Protein AF-A0A954QNQ4-F1 (afdb_monomer_lite)

Secondary structure (DSSP, 8-state):
-EETTEE--HHHHH-----TT--TT-EEEEEE-SPPSEEEEEEEE------TT---EEEEEES-TT-----SS--S---SSEETTTTEE-TT---EEEEEEE-TT-EEEEEEE--SS---SEEEEEEEES-SSTT-SS-SSS--HHHHHHHHHHHHHT---TTT-SS-SS--SHHHHHHIIIIIS---TT--S-SS-BSHHHHHHHHHHT-TT-S-TT---TTTT--SSSSS-SHHHHHHHHHHT-BT--SPP----PPPPTHHHHHHHHHHHHHHHHT-

Sequence (280 aa):
LVYDRVDIPAVVKDDYLYRNLDTAGTELLFRFGGLNPGKYNVTLFLGRTSDANGQYGKIWVESDVNGGGEPDSENTGNFAGFDPEEGAENPDGNPVTLSVDIAAGQYLWYGHMEDNSGGISGIIIRQTEGGGLQGDFDANGVLDQLDIEALSAAARGGAHPTKYDVTGDGKVDAADRETWIRDLRKTYYGDSNNDGVFDSSDFVAVFMIGEYEDGIAGNSTWAEGDWSGDGDFDSSDFVAAFSDGGFEAGPRAAVSAVPEPSSLAMLATGMLLLVRRRRR

pLDDT: mean 88.35, std 10.72, range [36.41, 98.44]

Foldseek 3Di:
DADPNRDDDLVLLADADFDDPLDAQDKDKDKADPDAFAKKKKKFAHLDAPDLPFWFKWKDKALDPVDDPTDPDTDQPGFYQADNVVRDGHSVTRITIDMDGYHPNMIIMMITRGGPPGGTSDMDIGGDTDDAQLQCLVSPNDNDQVSLLVLLVCQLVFDQDVSQPSVPPSGRHPVSSCCSACPRLQAALQPLVSPQAREPVLVVQQVVLPQEVVPDAQCDGSNNQCSVSRRGHYPVSVVRRVVRVRYVVPHRDNPDPDPDPCVVVVVVVVVVVVVVVVVD

Structure (mmCIF, N/CA/C/O backbone):
data_AF-A0A954QNQ4-F1
#
_entry.id   AF-A0A954QNQ4-F1
#
loop_
_atom_site.group_PDB
_atom_site.id
_atom_site.type_symbol
_atom_site.label_atom_id
_atom_site.label_alt_id
_atom_site.label_comp_id
_atom_site.label_asym_id
_atom_site.label_entity_id
_atom_site.label_seq_id
_atom_site.pdbx_PDB_ins_code
_atom_site.Cartn_x
_atom_site.Cartn_y
_atom_site.Cartn_z
_atom_site.occupancy
_atom_site.B_iso_or_equiv
_atom_site.auth_seq_id
_atom_site.auth_comp_id
_atom_site.auth_asym_id
_atom_site.auth_atom_id
_atom_site.pdbx_PDB_model_num
ATOM 1 N N . LEU A 1 1 ? 25.998 -4.260 -8.058 1.00 76.50 1 LEU A N 1
ATOM 2 C CA . LEU A 1 1 ? 25.845 -2.943 -8.738 1.00 76.50 1 LEU A CA 1
ATOM 3 C C . LEU A 1 1 ? 24.415 -2.532 -8.480 1.00 76.50 1 LEU A C 1
ATOM 5 O O . LEU A 1 1 ? 23.535 -3.374 -8.607 1.00 76.50 1 LEU A O 1
ATOM 9 N N . VAL A 1 2 ? 24.201 -1.291 -8.061 1.00 85.44 2 VAL A N 1
ATOM 10 C CA . VAL A 1 2 ? 22.894 -0.861 -7.567 1.00 85.44 2 VAL A CA 1
ATOM 11 C C . VAL A 1 2 ? 22.055 -0.322 -8.724 1.00 85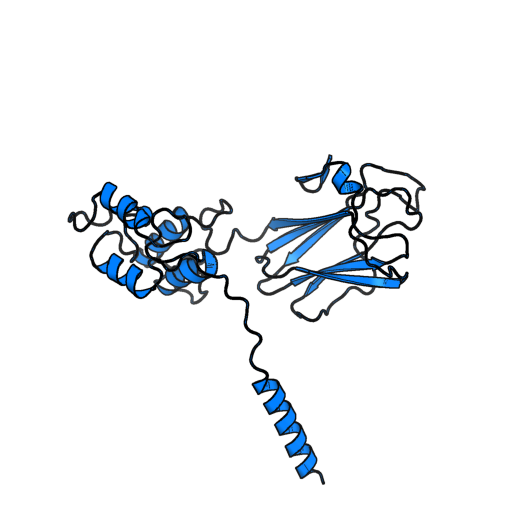.44 2 VAL A C 1
ATOM 13 O O . VAL A 1 2 ? 22.437 0.675 -9.335 1.00 85.44 2 VAL A O 1
ATOM 16 N N . TYR A 1 3 ? 20.921 -0.962 -9.011 1.00 89.62 3 TYR A N 1
ATOM 17 C CA . TYR A 1 3 ? 19.913 -0.485 -9.960 1.00 89.62 3 TYR A CA 1
ATOM 18 C C . TYR A 1 3 ? 18.752 0.103 -9.187 1.00 89.62 3 TYR A C 1
ATOM 20 O O . TYR A 1 3 ? 18.151 -0.579 -8.365 1.00 89.62 3 TYR A O 1
ATOM 28 N N . ASP A 1 4 ? 18.469 1.382 -9.415 1.00 89.31 4 ASP A N 1
ATOM 29 C CA . ASP A 1 4 ? 17.366 2.088 -8.759 1.00 89.31 4 ASP A CA 1
ATOM 30 C C . ASP A 1 4 ? 17.270 1.816 -7.241 1.00 89.31 4 ASP A C 1
ATOM 32 O O . ASP A 1 4 ? 16.203 1.591 -6.678 1.00 89.31 4 ASP A O 1
ATOM 36 N N . ARG A 1 5 ? 18.431 1.863 -6.567 1.00 88.81 5 ARG A N 1
ATOM 37 C CA . ARG A 1 5 ? 18.625 1.623 -5.118 1.00 88.81 5 ARG A CA 1
ATOM 38 C C . ARG A 1 5 ? 18.533 0.164 -4.653 1.00 88.81 5 ARG A C 1
ATOM 40 O O . ARG A 1 5 ? 18.687 -0.079 -3.460 1.00 88.81 5 ARG A O 1
ATOM 47 N N . VAL A 1 6 ? 18.372 -0.797 -5.556 1.00 87.12 6 VAL A N 1
ATOM 48 C CA . VAL A 1 6 ? 18.408 -2.236 -5.260 1.00 87.12 6 VAL A CA 1
ATOM 49 C C . VAL A 1 6 ? 19.752 -2.815 -5.697 1.00 87.12 6 VAL A C 1
ATOM 51 O O . VAL A 1 6 ? 20.180 -2.603 -6.830 1.00 87.12 6 VAL A O 1
ATOM 54 N N . ASP A 1 7 ? 20.449 -3.536 -4.816 1.00 90.88 7 ASP A N 1
ATOM 55 C CA . ASP A 1 7 ? 21.661 -4.258 -5.220 1.00 90.88 7 ASP A CA 1
ATOM 56 C C . ASP A 1 7 ? 21.274 -5.541 -5.956 1.00 90.88 7 ASP A C 1
ATOM 58 O O . ASP A 1 7 ? 20.592 -6.402 -5.398 1.00 90.88 7 ASP A O 1
ATOM 62 N N . ILE A 1 8 ? 21.691 -5.650 -7.218 1.00 89.69 8 ILE A N 1
ATOM 63 C CA . ILE A 1 8 ? 21.356 -6.782 -8.082 1.00 89.69 8 ILE A CA 1
ATOM 64 C C . ILE A 1 8 ? 22.586 -7.687 -8.226 1.00 89.69 8 ILE A C 1
ATOM 66 O O . ILE A 1 8 ? 23.583 -7.281 -8.846 1.00 89.69 8 ILE A O 1
ATOM 70 N N . PRO A 1 9 ? 22.544 -8.916 -7.670 1.00 89.12 9 PRO A N 1
ATOM 71 C CA . PRO A 1 9 ? 23.614 -9.892 -7.827 1.00 89.12 9 PRO A CA 1
ATOM 72 C C . PRO A 1 9 ? 23.824 -10.263 -9.294 1.00 89.12 9 PRO A C 1
ATOM 74 O O . PRO A 1 9 ? 22.864 -10.381 -10.050 1.00 89.12 9 PRO A O 1
ATOM 77 N N . ALA A 1 10 ? 25.072 -10.538 -9.682 1.00 85.06 10 ALA A N 1
ATOM 78 C CA . ALA A 1 10 ? 25.410 -10.909 -11.059 1.00 85.06 10 ALA A CA 1
ATOM 79 C C . ALA A 1 10 ? 24.588 -12.102 -11.584 1.00 85.06 10 ALA A C 1
ATOM 81 O O . ALA A 1 10 ? 24.148 -12.073 -12.724 1.00 85.06 10 ALA A O 1
ATOM 82 N N . VAL A 1 11 ? 24.304 -13.100 -10.735 1.00 85.81 11 VAL A N 1
ATOM 83 C CA . VAL A 1 11 ? 23.488 -14.268 -11.115 1.00 85.81 11 VAL A CA 1
ATOM 84 C C . VAL A 1 11 ? 22.066 -13.893 -11.537 1.00 85.81 11 VAL A C 1
ATOM 86 O O . VAL A 1 11 ? 21.517 -14.530 -12.420 1.00 85.81 11 VAL A O 1
ATOM 89 N N . VAL A 1 12 ? 21.485 -12.837 -10.959 1.00 86.88 12 VAL A N 1
ATOM 90 C CA . VAL A 1 12 ? 20.138 -12.369 -11.325 1.00 86.88 12 VAL A CA 1
ATOM 91 C C . VAL A 1 12 ? 20.165 -11.664 -12.677 1.00 86.88 12 VAL A C 1
ATOM 93 O O . VAL A 1 12 ? 19.206 -11.745 -13.428 1.00 86.88 12 VAL A O 1
ATOM 96 N N . LYS A 1 13 ? 21.272 -10.994 -13.012 1.00 86.56 13 LYS A N 1
ATOM 97 C CA . LYS A 1 13 ? 21.442 -10.330 -14.312 1.00 86.56 13 LYS A CA 1
ATOM 98 C C . LYS A 1 13 ? 21.643 -11.323 -15.460 1.00 86.56 13 LYS A C 1
ATOM 100 O O . LYS A 1 13 ? 21.455 -10.948 -16.607 1.00 86.56 13 LYS A O 1
ATOM 105 N N . ASP A 1 14 ? 22.075 -12.544 -15.161 1.00 80.50 14 ASP A N 1
ATOM 106 C CA . ASP A 1 14 ? 22.308 -13.602 -16.154 1.00 80.50 14 ASP A CA 1
ATOM 107 C C . ASP A 1 14 ? 21.185 -14.659 -16.167 1.00 80.50 14 ASP A C 1
ATOM 109 O O . ASP A 1 14 ? 21.177 -15.556 -17.006 1.00 80.50 14 ASP A O 1
ATOM 113 N N . ASP A 1 15 ? 20.211 -14.543 -15.259 1.00 81.50 15 ASP A N 1
ATOM 114 C CA . ASP A 1 15 ? 18.957 -15.299 -15.296 1.00 81.50 15 ASP A CA 1
ATOM 115 C C . ASP A 1 15 ? 17.931 -14.536 -16.142 1.00 81.50 15 ASP A C 1
ATOM 117 O O . ASP A 1 15 ? 17.985 -13.308 -16.212 1.00 81.50 15 ASP A O 1
ATOM 121 N N . TYR A 1 16 ? 17.031 -15.234 -16.832 1.00 80.06 16 TYR A N 1
ATOM 122 C CA . TYR A 1 16 ? 16.101 -14.599 -17.767 1.00 80.06 16 TYR A CA 1
ATOM 123 C C . TYR A 1 16 ? 14.749 -15.299 -17.833 1.00 80.06 16 TYR A C 1
ATOM 125 O O . TYR A 1 16 ? 14.626 -16.519 -17.964 1.00 80.06 16 TYR A O 1
ATOM 133 N N . LEU A 1 17 ? 13.709 -14.472 -17.815 1.00 78.06 17 LEU A N 1
ATOM 134 C CA . LEU A 1 17 ? 12.353 -14.866 -18.150 1.00 78.06 17 LEU A CA 1
ATOM 135 C C . LEU A 1 17 ? 12.283 -15.112 -19.655 1.00 78.06 17 LEU A C 1
ATOM 137 O O . LEU A 1 17 ? 12.511 -14.212 -20.454 1.00 78.06 17 LEU A O 1
ATOM 141 N N . TYR A 1 18 ? 11.965 -16.347 -20.034 1.00 77.38 18 TYR A N 1
ATOM 142 C CA . TYR A 1 18 ? 11.881 -16.773 -21.427 1.00 77.38 18 TYR A CA 1
ATOM 143 C C . TYR A 1 18 ? 10.507 -17.363 -21.736 1.00 77.38 18 TYR A C 1
ATOM 145 O O . TYR A 1 18 ? 9.984 -18.191 -20.981 1.00 77.38 18 TYR A O 1
ATOM 153 N N . ARG A 1 19 ? 9.939 -16.983 -22.885 1.00 82.00 19 ARG A N 1
ATOM 154 C CA . ARG A 1 19 ? 8.725 -17.592 -23.425 1.00 82.00 19 ARG A CA 1
ATOM 155 C C . ARG A 1 19 ? 9.084 -18.720 -24.386 1.00 82.00 19 ARG A C 1
ATOM 157 O O . ARG A 1 19 ? 9.764 -18.507 -25.381 1.00 82.00 19 ARG A O 1
ATOM 164 N N . ASN A 1 20 ? 8.536 -19.917 -24.167 1.00 77.44 20 ASN A N 1
ATOM 165 C CA . ASN A 1 20 ? 8.588 -20.965 -25.191 1.00 77.44 20 ASN A CA 1
ATOM 166 C C . ASN A 1 20 ? 7.824 -20.497 -26.439 1.00 77.44 20 ASN A C 1
ATOM 168 O O . ASN A 1 20 ? 6.621 -20.248 -26.361 1.00 77.44 20 ASN A O 1
ATOM 172 N N . LEU A 1 21 ? 8.528 -20.431 -27.575 1.00 80.62 21 LEU A N 1
ATOM 173 C CA . LEU A 1 21 ? 8.141 -19.706 -28.796 1.00 80.62 21 LEU A CA 1
ATOM 174 C C . LEU A 1 21 ? 8.243 -18.176 -28.658 1.00 80.62 21 LEU A C 1
ATOM 176 O O . LEU A 1 21 ? 7.283 -17.442 -28.901 1.00 80.62 21 LEU A O 1
ATOM 180 N N . ASP A 1 22 ? 9.429 -17.704 -28.298 1.00 80.81 22 ASP A N 1
ATOM 181 C CA . ASP A 1 22 ? 9.927 -16.356 -28.588 1.00 80.81 22 ASP A CA 1
ATOM 182 C C . ASP A 1 22 ? 9.999 -16.181 -30.115 1.00 80.81 22 ASP A C 1
ATOM 184 O O . ASP A 1 22 ? 10.794 -16.822 -30.798 1.00 80.81 22 ASP A O 1
ATOM 188 N N . THR A 1 23 ? 9.055 -15.425 -30.672 1.00 88.38 23 THR A N 1
ATOM 189 C CA . THR A 1 23 ? 8.959 -15.184 -32.116 1.00 88.38 23 THR A CA 1
ATOM 190 C C . THR A 1 23 ? 9.156 -13.702 -32.353 1.00 88.38 23 THR A C 1
ATOM 192 O O . THR A 1 23 ? 8.379 -12.900 -31.834 1.00 88.38 23 THR A O 1
ATOM 195 N N . ALA A 1 24 ? 10.142 -13.356 -33.179 1.00 89.25 24 ALA A N 1
ATOM 196 C CA . ALA A 1 24 ? 10.446 -11.970 -33.503 1.00 89.25 24 ALA A CA 1
ATOM 197 C C . ALA A 1 24 ? 9.204 -11.201 -33.991 1.00 89.25 24 ALA A C 1
ATOM 199 O O . ALA A 1 24 ? 8.458 -11.682 -34.851 1.00 89.25 24 ALA A O 1
ATOM 200 N N . GLY A 1 25 ? 8.997 -10.002 -33.445 1.00 86.25 25 GLY A N 1
ATOM 201 C CA . GLY A 1 25 ? 7.846 -9.150 -33.764 1.00 86.25 25 GLY A CA 1
ATOM 202 C C . GLY A 1 25 ? 6.549 -9.550 -33.056 1.00 86.25 25 GLY A C 1
ATOM 203 O O . GLY A 1 25 ? 5.480 -9.061 -33.419 1.00 86.25 25 GLY A O 1
ATOM 204 N N . THR A 1 26 ? 6.628 -10.443 -32.069 1.00 90.44 26 THR A N 1
ATOM 205 C CA . THR A 1 26 ? 5.548 -10.682 -31.104 1.00 90.44 26 THR A CA 1
ATOM 206 C C . THR A 1 26 ? 5.893 -10.054 -29.760 1.00 90.44 26 THR A C 1
ATOM 208 O O . THR A 1 26 ? 6.994 -9.544 -29.573 1.00 90.44 26 THR A O 1
ATOM 211 N N . GLU A 1 27 ? 4.951 -10.081 -28.821 1.00 90.12 27 GLU A N 1
ATOM 212 C CA . GLU A 1 27 ? 5.148 -9.476 -27.506 1.00 90.12 27 GLU A CA 1
ATOM 213 C C . GLU A 1 27 ? 4.728 -10.413 -26.380 1.00 90.12 27 GLU A C 1
ATOM 215 O O . GLU A 1 27 ? 3.854 -11.278 -26.546 1.00 90.12 27 GLU A O 1
ATOM 220 N N . LEU A 1 28 ? 5.346 -10.219 -25.217 1.00 89.62 28 LEU A N 1
ATOM 221 C CA . LEU A 1 28 ? 4.887 -10.767 -23.950 1.00 89.62 28 LEU A CA 1
ATOM 222 C C . LEU A 1 28 ? 4.435 -9.614 -23.050 1.00 89.62 28 LEU A C 1
ATOM 224 O O . LEU A 1 28 ? 5.207 -8.715 -22.725 1.00 89.62 28 LEU A O 1
ATOM 228 N N . LEU A 1 29 ? 3.156 -9.646 -22.670 1.00 90.62 29 LEU A N 1
ATOM 229 C CA . LEU A 1 29 ? 2.502 -8.579 -21.917 1.00 90.62 29 LEU A CA 1
ATOM 230 C C . LEU A 1 29 ? 2.419 -8.921 -20.429 1.00 90.62 29 LEU A C 1
ATOM 232 O O . LEU A 1 29 ? 1.884 -9.962 -20.042 1.00 90.62 29 LEU A O 1
ATOM 236 N N . PHE A 1 30 ? 2.876 -7.993 -19.600 1.00 92.75 30 PHE A N 1
ATOM 237 C CA . PHE A 1 30 ? 2.705 -7.995 -18.157 1.00 92.75 30 PHE A CA 1
ATOM 238 C C . PHE A 1 30 ? 1.783 -6.854 -17.746 1.00 92.75 30 PHE A C 1
ATOM 240 O O . PHE A 1 30 ? 1.899 -5.730 -18.236 1.00 92.75 30 PHE A O 1
ATOM 247 N N . ARG A 1 31 ? 0.909 -7.142 -16.783 1.00 94.50 31 ARG A N 1
ATOM 248 C CA . ARG A 1 31 ? 0.065 -6.149 -16.124 1.00 94.50 31 ARG A CA 1
ATOM 249 C C . ARG A 1 31 ? 0.285 -6.220 -14.625 1.00 94.50 31 ARG A C 1
ATOM 251 O O . ARG A 1 31 ? 0.092 -7.274 -14.018 1.00 94.50 31 ARG A O 1
ATOM 258 N N . PHE A 1 32 ? 0.596 -5.083 -14.030 1.00 94.75 32 PHE A N 1
ATOM 259 C CA . PHE A 1 32 ? 0.741 -4.914 -12.594 1.00 94.75 32 PHE A CA 1
ATOM 260 C C . PHE A 1 32 ? -0.423 -4.056 -12.097 1.00 94.75 32 PHE A C 1
ATOM 262 O O . PHE A 1 32 ? -0.628 -2.935 -12.559 1.00 94.75 32 PHE A O 1
ATOM 269 N N . GLY A 1 33 ? -1.231 -4.617 -11.198 1.00 88.69 33 GLY A N 1
ATOM 270 C CA . GLY A 1 33 ? -2.380 -3.942 -10.596 1.00 88.69 33 GLY A CA 1
ATOM 271 C C . GLY A 1 33 ? -2.280 -3.901 -9.080 1.00 88.69 33 GLY A C 1
ATOM 272 O O . GLY A 1 33 ? -1.419 -4.555 -8.499 1.00 88.69 33 GLY A O 1
ATOM 273 N N . GLY A 1 34 ? -3.175 -3.137 -8.451 1.00 81.88 34 GLY A N 1
ATOM 274 C CA . GLY A 1 34 ? -3.133 -2.912 -7.002 1.00 81.88 34 GLY A CA 1
ATOM 275 C C . GLY A 1 34 ? -1.966 -2.025 -6.563 1.00 81.88 34 GLY A C 1
ATOM 276 O O . GLY A 1 34 ? -1.585 -2.061 -5.399 1.00 81.88 34 GLY A O 1
ATOM 277 N N . LEU A 1 35 ? -1.384 -1.261 -7.492 1.00 83.50 35 LEU A N 1
ATOM 278 C CA . LEU A 1 35 ? -0.392 -0.245 -7.173 1.00 83.50 35 LEU A CA 1
ATOM 279 C C . LEU A 1 35 ? -1.105 0.974 -6.588 1.00 83.50 35 LEU A C 1
ATOM 281 O O . LEU A 1 35 ? -2.134 1.410 -7.113 1.00 83.50 35 LEU A O 1
ATOM 285 N N . ASN A 1 36 ? -0.549 1.525 -5.513 1.00 81.19 36 ASN A N 1
ATOM 286 C CA . ASN A 1 36 ? -1.047 2.772 -4.950 1.00 81.19 36 ASN A CA 1
ATOM 287 C C . ASN A 1 36 ? -0.868 3.908 -5.960 1.00 81.19 36 ASN A C 1
ATOM 289 O O . ASN A 1 36 ? 0.088 3.875 -6.746 1.00 81.19 36 ASN A O 1
ATOM 293 N N . PRO A 1 37 ? -1.733 4.933 -5.929 1.00 81.69 37 PRO A N 1
ATOM 294 C CA . PRO A 1 37 ? -1.495 6.139 -6.699 1.00 81.69 37 PRO A CA 1
ATOM 295 C C . PRO A 1 37 ? -0.107 6.708 -6.397 1.00 81.69 37 PRO A C 1
ATOM 297 O O . PRO A 1 37 ? 0.372 6.630 -5.270 1.00 81.69 37 PRO A O 1
ATOM 300 N N . GLY A 1 38 ? 0.547 7.273 -7.401 1.00 85.19 38 GLY A N 1
ATOM 301 C CA . GLY A 1 38 ? 1.824 7.947 -7.242 1.00 85.19 38 GLY A CA 1
ATOM 302 C C . GLY A 1 38 ? 2.755 7.774 -8.427 1.00 85.19 38 GLY A C 1
ATOM 303 O O . GLY A 1 38 ? 2.402 7.199 -9.453 1.00 85.19 38 GLY A O 1
ATOM 304 N N . LYS A 1 39 ? 3.964 8.301 -8.279 1.00 91.12 39 LYS A N 1
ATOM 305 C CA . LYS A 1 39 ? 5.046 8.151 -9.242 1.00 91.12 39 LYS A CA 1
ATOM 306 C C . LYS A 1 39 ? 5.858 6.921 -8.943 1.00 91.12 39 LYS A C 1
ATOM 308 O O . LYS A 1 39 ? 6.187 6.665 -7.788 1.00 91.12 39 LYS A O 1
ATOM 313 N N . TYR A 1 40 ? 6.240 6.217 -9.993 1.00 94.50 40 TYR A N 1
ATOM 314 C CA . TYR A 1 40 ? 7.064 5.027 -9.924 1.00 94.50 40 TYR A CA 1
ATOM 315 C C . TYR A 1 40 ? 8.242 5.158 -10.871 1.00 94.50 40 TYR A C 1
ATOM 317 O O . TYR A 1 40 ? 8.090 5.627 -11.995 1.00 94.50 40 TYR A O 1
ATOM 325 N N . ASN A 1 41 ? 9.404 4.697 -10.424 1.00 96.81 41 ASN A N 1
ATOM 326 C CA . ASN A 1 41 ? 10.480 4.280 -11.304 1.00 96.81 41 ASN A CA 1
ATOM 327 C C . ASN A 1 41 ? 10.250 2.820 -11.687 1.00 96.81 41 ASN A C 1
ATOM 329 O O . ASN A 1 41 ? 10.057 1.963 -10.823 1.00 96.81 41 ASN A O 1
ATOM 333 N N . VAL A 1 42 ? 10.283 2.553 -12.986 1.00 97.81 42 VAL A N 1
ATOM 334 C CA . VAL A 1 42 ? 10.221 1.215 -13.562 1.00 97.81 42 VAL A CA 1
ATOM 335 C C . VAL A 1 42 ? 11.549 0.961 -14.256 1.00 97.81 42 VAL A C 1
ATOM 337 O O . VAL A 1 42 ? 11.839 1.568 -15.287 1.00 97.81 42 VAL A O 1
ATOM 340 N N . THR A 1 43 ? 12.372 0.105 -13.658 1.00 96.88 43 THR A N 1
ATOM 341 C CA . THR A 1 43 ? 13.712 -0.216 -14.151 1.00 96.88 43 THR A CA 1
ATOM 342 C C . THR A 1 43 ? 13.733 -1.606 -14.761 1.00 96.88 43 THR A C 1
ATOM 344 O O . THR A 1 43 ? 13.462 -2.581 -14.064 1.00 96.88 43 THR A O 1
ATOM 347 N N . LEU A 1 44 ? 14.085 -1.702 -16.039 1.00 94.81 44 LEU A N 1
ATOM 348 C CA . LEU A 1 44 ? 14.293 -2.963 -16.751 1.00 94.81 44 LEU A CA 1
ATOM 349 C C . LEU A 1 44 ? 15.785 -3.220 -16.900 1.00 94.81 44 LEU A C 1
ATOM 351 O O . LEU A 1 44 ? 16.565 -2.284 -17.083 1.00 94.81 44 LEU A O 1
ATOM 355 N N . PHE A 1 45 ? 16.183 -4.484 -16.840 1.00 92.81 45 PHE A N 1
ATOM 356 C CA . PHE A 1 45 ? 17.567 -4.872 -17.071 1.00 92.81 45 PHE A CA 1
ATOM 357 C C . PHE A 1 45 ? 17.667 -6.300 -17.600 1.00 92.81 45 PHE A C 1
ATOM 359 O O . PHE A 1 45 ? 16.879 -7.183 -17.249 1.00 92.81 45 PHE A O 1
ATOM 366 N N . LEU A 1 46 ? 18.693 -6.516 -18.414 1.00 89.44 46 LEU A N 1
ATOM 367 C CA . LEU A 1 46 ? 19.158 -7.819 -18.859 1.00 89.44 46 LEU A CA 1
ATOM 368 C C . LEU A 1 46 ? 20.686 -7.775 -18.937 1.00 89.44 46 LEU A C 1
ATOM 370 O O . LEU A 1 46 ? 21.254 -6.901 -19.584 1.00 89.44 46 LEU A O 1
ATOM 374 N N . GLY A 1 47 ? 21.369 -8.697 -18.263 1.00 84.38 47 GLY A N 1
ATOM 375 C CA . GLY A 1 47 ? 22.837 -8.764 -18.248 1.00 84.38 47 GLY A CA 1
ATOM 376 C C . GLY A 1 47 ? 23.443 -9.549 -19.409 1.00 84.38 47 GLY A C 1
ATOM 377 O O . GLY A 1 47 ? 24.663 -9.578 -19.555 1.00 84.38 47 GLY A O 1
ATOM 378 N N . ARG A 1 48 ? 22.616 -10.177 -20.250 1.00 85.00 48 ARG A N 1
ATOM 379 C CA . ARG A 1 48 ? 23.079 -10.964 -21.393 1.00 85.00 48 ARG A CA 1
ATOM 380 C C . ARG A 1 48 ? 23.797 -10.082 -22.417 1.00 85.00 48 ARG A C 1
ATOM 382 O O . ARG A 1 48 ? 23.240 -9.095 -22.891 1.00 85.00 48 ARG A O 1
ATOM 389 N N . THR A 1 49 ? 24.998 -10.504 -22.810 1.00 85.88 49 THR A N 1
ATOM 390 C CA . THR A 1 49 ? 25.820 -9.847 -23.843 1.00 85.88 49 THR A CA 1
ATOM 391 C C . THR A 1 49 ? 25.846 -10.594 -25.179 1.00 85.88 49 THR A C 1
ATOM 393 O O . THR A 1 49 ? 26.351 -10.079 -26.167 1.00 85.88 49 THR A O 1
ATOM 396 N N . SER A 1 50 ? 25.309 -11.817 -25.235 1.00 84.25 50 SER A N 1
ATOM 397 C CA . SER A 1 50 ? 25.305 -12.646 -26.449 1.00 84.25 50 SER A CA 1
ATOM 398 C C . SER A 1 50 ? 24.186 -12.305 -27.435 1.00 84.25 50 SER A C 1
ATOM 400 O O . SER A 1 50 ? 24.072 -12.952 -28.474 1.00 84.25 50 SER A O 1
ATOM 402 N N . ASP A 1 51 ? 23.324 -11.361 -27.075 1.00 81.50 51 ASP A N 1
ATOM 403 C CA . ASP A 1 51 ? 22.203 -10.932 -27.891 1.00 81.50 51 ASP A CA 1
ATOM 404 C C . ASP A 1 51 ? 22.611 -9.769 -28.792 1.00 81.50 51 ASP A C 1
ATOM 406 O O . ASP A 1 51 ? 22.781 -8.651 -28.321 1.00 81.50 51 ASP A O 1
ATOM 410 N N . ALA A 1 52 ? 22.761 -10.028 -30.088 1.00 83.25 52 ALA A N 1
ATOM 411 C CA . ALA A 1 52 ? 23.232 -9.019 -31.028 1.00 83.25 52 ALA A CA 1
ATOM 412 C C . ALA A 1 52 ? 22.172 -7.973 -31.416 1.00 83.25 52 ALA A C 1
ATOM 414 O O . ALA A 1 52 ? 22.521 -7.000 -32.084 1.00 83.25 52 ALA A O 1
ATOM 415 N N . ASN A 1 53 ? 20.902 -8.168 -31.050 1.00 87.06 53 ASN A N 1
ATOM 416 C CA . ASN A 1 53 ? 19.819 -7.269 -31.446 1.00 87.06 53 ASN A CA 1
ATOM 417 C C . ASN A 1 53 ? 19.520 -6.202 -30.389 1.00 87.06 53 ASN A C 1
ATOM 419 O O . ASN A 1 53 ? 18.817 -5.247 -30.702 1.00 87.06 53 ASN A O 1
ATOM 423 N N . GLY A 1 54 ? 20.053 -6.342 -29.169 1.00 89.88 54 GLY A N 1
ATOM 424 C CA . GLY A 1 54 ? 19.593 -5.574 -28.012 1.00 89.88 54 GLY A CA 1
ATOM 425 C C . GLY A 1 54 ? 18.218 -6.050 -27.530 1.00 89.88 54 GLY A C 1
ATOM 426 O O . GLY A 1 54 ? 17.626 -6.953 -28.109 1.00 89.88 54 GLY A O 1
ATOM 427 N N . GLN A 1 55 ? 17.706 -5.458 -26.452 1.00 91.50 55 GLN A N 1
ATOM 428 C CA . GLN A 1 55 ? 16.398 -5.817 -25.900 1.00 91.50 55 GLN A CA 1
ATOM 429 C C . GLN A 1 55 ? 15.578 -4.589 -25.542 1.00 91.50 55 GLN A C 1
ATOM 431 O O . GLN A 1 55 ? 16.070 -3.675 -24.882 1.00 91.50 55 GLN A O 1
ATOM 436 N N . TYR A 1 56 ? 14.318 -4.596 -25.975 1.00 94.19 56 TYR A N 1
ATOM 437 C CA . TYR A 1 56 ? 13.441 -3.430 -25.971 1.00 94.19 56 TYR A CA 1
ATOM 438 C C . TYR A 1 56 ? 12.055 -3.776 -25.436 1.00 94.19 56 TYR A C 1
ATOM 440 O O . TYR A 1 56 ? 11.652 -4.937 -25.319 1.00 94.19 56 TYR A O 1
ATOM 448 N N . GLY A 1 57 ? 11.301 -2.745 -25.085 1.00 95.06 57 GLY A N 1
ATOM 449 C CA . GLY A 1 57 ? 9.940 -2.912 -24.629 1.00 95.06 57 GLY A CA 1
ATOM 450 C C . GLY A 1 57 ? 9.156 -1.616 -24.581 1.00 95.06 57 GLY A C 1
ATOM 451 O O . GLY A 1 57 ? 9.607 -0.541 -24.976 1.00 95.06 57 GLY A O 1
ATOM 452 N N . LYS A 1 58 ? 7.936 -1.751 -24.082 1.00 96.38 58 LYS A N 1
ATOM 453 C CA . LYS A 1 58 ? 6.959 -0.680 -23.951 1.00 96.38 58 LYS A CA 1
ATOM 454 C C . LYS A 1 58 ? 6.490 -0.627 -22.511 1.00 96.38 58 LYS A C 1
ATOM 456 O O . LYS A 1 58 ? 6.068 -1.644 -21.969 1.00 96.38 58 LYS A O 1
ATOM 461 N N . ILE A 1 59 ? 6.536 0.545 -21.899 1.00 97.56 59 ILE A N 1
ATOM 462 C CA . ILE A 1 59 ? 5.971 0.809 -20.575 1.00 97.56 59 ILE A CA 1
ATOM 463 C C . ILE A 1 59 ? 4.879 1.861 -20.717 1.00 97.56 59 ILE A C 1
ATOM 465 O O . ILE A 1 59 ? 5.107 2.917 -21.310 1.00 97.56 59 ILE A O 1
ATOM 469 N N . TRP A 1 60 ? 3.703 1.597 -20.154 1.00 97.00 60 TRP A N 1
ATOM 470 C CA . TRP A 1 60 ? 2.613 2.569 -20.116 1.00 97.00 60 TRP A CA 1
ATOM 471 C C . TRP A 1 60 ? 1.676 2.325 -18.933 1.00 97.00 60 TRP A C 1
ATOM 473 O O . TRP A 1 60 ? 1.776 1.318 -18.231 1.00 97.00 60 TRP A O 1
ATOM 483 N N . VAL A 1 61 ? 0.777 3.277 -18.697 1.00 96.44 61 VAL A N 1
ATOM 484 C CA . VAL A 1 61 ? -0.223 3.224 -17.628 1.00 96.44 61 VAL A CA 1
ATOM 485 C C . VAL A 1 61 ? -1.603 3.348 -18.253 1.00 96.44 61 VAL A C 1
ATOM 487 O O . VAL A 1 61 ? -1.825 4.235 -19.073 1.00 96.44 61 VAL A O 1
ATOM 490 N N . GLU A 1 62 ? -2.524 2.466 -17.872 1.00 93.38 62 GLU A N 1
ATOM 491 C CA . GLU A 1 62 ? -3.875 2.432 -18.440 1.00 93.38 62 GLU A CA 1
ATOM 492 C C . GLU A 1 62 ? -4.890 1.860 -17.441 1.00 93.38 62 GLU A C 1
ATOM 494 O O . GLU A 1 62 ? -4.539 1.062 -16.572 1.00 93.38 62 GLU A O 1
ATOM 499 N N . SER A 1 63 ? -6.160 2.250 -17.566 1.00 86.56 63 SER A N 1
ATOM 500 C CA . SER A 1 63 ? -7.250 1.788 -16.692 1.00 86.56 63 SER A CA 1
ATOM 501 C C . SER A 1 63 ? -7.976 0.542 -17.215 1.00 86.56 63 SER A C 1
ATOM 503 O O . SER A 1 63 ? -8.712 -0.100 -16.468 1.00 86.56 63 SER A O 1
ATOM 505 N N . ASP A 1 64 ? -7.814 0.188 -18.493 1.00 83.44 64 ASP A N 1
ATOM 506 C CA . ASP A 1 64 ? -8.408 -1.022 -19.067 1.00 83.44 64 ASP A CA 1
ATOM 507 C C . ASP A 1 64 ? -7.634 -2.272 -18.635 1.00 83.44 64 ASP A C 1
ATOM 509 O O . ASP A 1 64 ? -6.456 -2.456 -18.943 1.00 83.44 64 ASP A O 1
ATOM 513 N N . VAL A 1 65 ? -8.339 -3.172 -17.956 1.00 84.31 65 VAL A N 1
ATOM 514 C CA . VAL A 1 65 ? -7.832 -4.466 -17.504 1.00 84.31 65 VAL A CA 1
ATOM 515 C C . VAL A 1 65 ? -7.431 -5.379 -18.671 1.00 84.31 65 VAL A C 1
ATOM 517 O O . VAL A 1 65 ? -6.568 -6.238 -18.499 1.00 84.31 65 VAL A O 1
ATOM 520 N N . ASN A 1 66 ? -8.018 -5.213 -19.858 1.00 83.88 66 ASN A N 1
ATOM 521 C CA . ASN A 1 66 ? -7.755 -6.068 -21.020 1.00 83.88 66 ASN A CA 1
ATOM 522 C C . ASN A 1 66 ? -6.602 -5.577 -21.902 1.00 83.88 66 ASN A C 1
ATOM 524 O O . ASN A 1 66 ? -6.266 -6.255 -22.871 1.00 83.88 66 ASN A O 1
ATOM 528 N N . GLY A 1 67 ? -5.986 -4.448 -21.551 1.00 71.19 67 GLY A N 1
ATOM 529 C CA . GLY A 1 67 ? -4.942 -3.824 -22.352 1.00 71.19 67 GLY A CA 1
ATOM 530 C C . GLY A 1 67 ? -5.533 -2.845 -23.364 1.00 71.19 67 GLY A C 1
ATOM 531 O O . GLY A 1 67 ? -6.364 -3.193 -24.200 1.00 71.19 67 GLY A O 1
ATOM 532 N N . GLY A 1 68 ? -5.083 -1.600 -23.261 1.00 83.62 68 GLY A N 1
ATOM 533 C CA . GLY A 1 68 ? -5.378 -0.476 -24.144 1.00 83.62 68 GLY A CA 1
ATOM 534 C C . GLY A 1 68 ? -4.254 0.554 -24.010 1.00 83.62 68 GLY A C 1
ATOM 535 O O . GLY A 1 68 ? -3.368 0.373 -23.175 1.00 83.62 68 GLY A O 1
ATOM 536 N N . GLY A 1 69 ? -4.253 1.601 -24.838 1.00 88.69 69 GLY A N 1
ATOM 537 C CA . GLY A 1 69 ? -3.281 2.699 -24.708 1.00 88.69 69 GLY A CA 1
ATOM 538 C C . GLY A 1 69 ? -1.815 2.305 -24.929 1.00 88.69 69 GLY A C 1
ATOM 539 O O . GLY A 1 69 ? -0.920 3.066 -24.570 1.00 88.69 69 GLY A O 1
ATOM 540 N N . GLU A 1 70 ? -1.567 1.127 -25.502 1.00 94.44 70 GLU A N 1
ATOM 541 C CA . GLU A 1 70 ? -0.220 0.645 -25.773 1.00 94.44 70 GLU A CA 1
ATOM 542 C C . GLU A 1 70 ? 0.508 1.575 -26.765 1.00 94.44 70 GLU A C 1
ATOM 544 O O . GLU A 1 70 ? -0.075 1.943 -27.791 1.00 94.44 70 GLU A O 1
ATOM 549 N N . PRO A 1 71 ? 1.770 1.957 -26.494 1.00 95.75 71 PRO A N 1
ATOM 550 C CA . PRO A 1 71 ? 2.580 2.723 -27.434 1.00 95.75 71 PRO A CA 1
ATOM 551 C C . PRO A 1 71 ? 2.824 1.984 -28.761 1.00 95.75 71 PRO A C 1
ATOM 553 O O . PRO A 1 71 ? 3.156 0.800 -28.772 1.00 95.75 71 PRO A O 1
ATOM 556 N N . ASP A 1 72 ? 2.764 2.706 -29.886 1.00 94.56 72 ASP A N 1
ATOM 557 C CA . ASP A 1 72 ? 3.040 2.143 -31.223 1.00 94.56 72 ASP A CA 1
ATOM 558 C C . ASP A 1 72 ? 4.495 1.654 -31.385 1.00 94.56 72 ASP A C 1
ATOM 560 O O . ASP A 1 72 ? 4.771 0.750 -32.175 1.00 94.56 72 ASP A O 1
ATOM 564 N N . SER A 1 73 ? 5.421 2.244 -30.625 1.00 95.56 73 SER A N 1
ATOM 565 C CA . SER A 1 73 ? 6.858 1.955 -30.648 1.00 95.56 73 SER A CA 1
ATOM 566 C C . SER A 1 73 ? 7.380 1.696 -29.240 1.00 95.56 73 SER A C 1
ATOM 568 O O . SER A 1 73 ? 6.785 2.148 -28.262 1.00 95.56 73 SER A O 1
ATOM 570 N N . GLU A 1 74 ? 8.520 1.009 -29.148 1.00 95.75 74 GLU A N 1
ATOM 571 C CA . GLU A 1 74 ? 9.269 0.879 -27.897 1.00 95.75 74 GLU A CA 1
ATOM 572 C C . GLU A 1 74 ? 9.582 2.252 -27.286 1.00 95.75 74 GLU A C 1
ATOM 574 O O . GLU A 1 74 ? 9.746 3.248 -28.000 1.00 95.75 74 GLU A O 1
ATOM 579 N N . ASN A 1 75 ? 9.618 2.308 -25.956 1.00 97.31 75 ASN A N 1
ATOM 580 C CA . ASN A 1 75 ? 9.969 3.521 -25.220 1.00 97.31 75 ASN A CA 1
ATOM 581 C C . ASN A 1 75 ? 10.982 3.278 -24.098 1.00 97.31 75 ASN A C 1
ATOM 583 O O . ASN A 1 75 ? 11.242 4.182 -23.305 1.00 97.31 75 ASN A O 1
ATOM 587 N N . THR A 1 76 ? 11.549 2.078 -24.012 1.00 95.75 76 THR A N 1
ATOM 588 C CA . THR A 1 76 ? 12.502 1.718 -22.961 1.00 95.75 76 THR A CA 1
ATOM 589 C C . THR A 1 76 ? 13.936 2.044 -23.351 1.00 95.75 76 THR A C 1
ATOM 591 O O . THR A 1 76 ? 14.777 2.219 -22.472 1.00 95.75 76 THR A O 1
ATOM 594 N N . GLY A 1 77 ? 14.225 2.098 -24.653 1.00 94.31 77 GLY A N 1
ATOM 595 C CA . GLY A 1 77 ? 15.572 1.914 -25.170 1.00 94.31 77 GLY A CA 1
ATOM 596 C C . GLY A 1 77 ? 16.087 0.496 -24.907 1.00 94.31 77 GLY A C 1
ATOM 597 O O . GLY A 1 77 ? 15.375 -0.358 -24.363 1.00 94.31 77 GLY A O 1
ATOM 598 N N . ASN A 1 78 ? 17.341 0.256 -25.294 1.00 92.75 78 ASN A N 1
ATOM 599 C CA . ASN A 1 78 ? 17.993 -1.035 -25.112 1.00 92.75 78 ASN A CA 1
ATOM 600 C C . ASN A 1 78 ? 18.391 -1.258 -23.646 1.00 92.75 78 ASN A C 1
ATOM 602 O O . ASN A 1 78 ? 19.219 -0.511 -23.122 1.00 92.75 78 ASN A O 1
ATOM 606 N N . PHE A 1 79 ? 17.874 -2.317 -23.023 1.00 92.38 79 PHE A N 1
ATOM 607 C CA . PHE A 1 79 ? 18.229 -2.701 -21.652 1.00 92.38 79 PHE A CA 1
ATOM 608 C C . PHE A 1 79 ? 19.108 -3.955 -21.529 1.00 92.38 79 PHE A C 1
ATOM 610 O O . PHE A 1 79 ? 19.359 -4.430 -20.414 1.00 92.38 79 PHE A O 1
ATOM 617 N N . ALA A 1 80 ? 19.563 -4.507 -22.657 1.00 91.25 80 ALA A N 1
ATOM 618 C CA . ALA A 1 80 ? 20.480 -5.641 -22.698 1.00 91.25 80 ALA A CA 1
ATOM 619 C C . ALA A 1 80 ? 21.914 -5.245 -22.332 1.00 91.25 80 ALA A C 1
ATOM 621 O O . ALA A 1 80 ? 22.320 -4.090 -22.437 1.00 91.25 80 ALA A O 1
ATOM 622 N N . GLY A 1 81 ? 22.718 -6.239 -21.955 1.00 89.69 81 GLY A N 1
ATOM 623 C CA . GLY A 1 81 ? 24.148 -6.066 -21.728 1.00 89.69 81 GLY A CA 1
ATOM 624 C C . GLY A 1 81 ? 24.930 -5.855 -23.023 1.00 89.69 81 GLY A C 1
ATOM 625 O O . GLY A 1 81 ? 26.085 -5.458 -22.961 1.00 89.69 81 GLY A O 1
ATOM 626 N N . PHE A 1 82 ? 24.339 -6.111 -24.189 1.00 89.12 82 PHE A N 1
ATOM 627 C CA . PHE A 1 82 ? 24.941 -5.808 -25.484 1.00 89.12 82 PHE A CA 1
ATOM 628 C C . PHE A 1 82 ? 24.330 -4.546 -26.083 1.00 89.12 82 PHE A C 1
ATOM 630 O O . PHE A 1 82 ? 23.109 -4.459 -26.204 1.00 89.12 82 PHE A O 1
ATOM 637 N N . ASP A 1 83 ? 25.172 -3.599 -26.492 1.00 84.75 83 ASP A N 1
ATOM 638 C CA . ASP A 1 83 ? 24.758 -2.443 -27.284 1.00 84.75 83 ASP A CA 1
ATOM 639 C C . ASP A 1 83 ? 24.956 -2.728 -28.787 1.00 84.75 83 ASP A C 1
ATOM 641 O O . ASP A 1 83 ? 26.103 -2.838 -29.233 1.00 84.75 83 ASP A O 1
ATOM 645 N N . PRO A 1 84 ? 23.878 -2.843 -29.588 1.00 82.25 84 PRO A N 1
ATOM 646 C CA . PRO A 1 84 ? 23.987 -3.121 -31.018 1.00 82.25 84 PRO A CA 1
ATOM 647 C C . PRO A 1 84 ? 24.486 -1.929 -31.847 1.00 82.25 84 PRO A C 1
ATOM 649 O O . PRO A 1 84 ? 24.971 -2.135 -32.961 1.00 82.25 84 PRO A O 1
ATOM 652 N N . GLU A 1 85 ? 24.388 -0.698 -31.336 1.00 82.38 85 GLU A N 1
ATOM 653 C CA . GLU A 1 85 ? 24.870 0.504 -32.022 1.00 82.38 85 GLU A CA 1
ATOM 654 C C . GLU A 1 85 ? 26.378 0.691 -31.825 1.00 82.38 85 GLU A C 1
ATOM 656 O O . GLU A 1 85 ? 27.097 1.017 -32.774 1.00 82.38 85 GLU A O 1
ATOM 661 N N . GLU A 1 86 ? 26.871 0.448 -30.608 1.00 81.12 86 GLU A N 1
ATOM 662 C CA . GLU A 1 86 ? 28.290 0.607 -30.265 1.00 81.12 86 GLU A CA 1
ATOM 663 C C . GLU A 1 86 ? 29.107 -0.692 -30.400 1.00 81.12 86 GLU A C 1
ATOM 665 O O . GLU A 1 86 ? 30.338 -0.648 -30.488 1.00 81.12 86 GLU A O 1
ATOM 670 N N . GLY A 1 87 ? 28.447 -1.855 -30.431 1.00 79.50 87 GLY A N 1
ATOM 671 C CA . GLY A 1 87 ? 29.085 -3.176 -30.390 1.00 79.50 87 GLY A CA 1
ATOM 672 C C . GLY A 1 87 ? 29.762 -3.478 -29.049 1.00 79.50 87 GLY A C 1
ATOM 673 O O . GLY A 1 87 ? 30.692 -4.287 -28.994 1.00 79.50 87 GLY A O 1
ATOM 674 N N . ALA A 1 88 ? 29.353 -2.785 -27.984 1.00 78.31 88 ALA A N 1
ATOM 675 C CA . ALA A 1 88 ? 29.951 -2.880 -26.662 1.00 78.31 88 ALA A CA 1
ATOM 676 C C . ALA A 1 88 ? 29.250 -3.951 -25.814 1.00 78.31 88 ALA A C 1
ATOM 678 O O . ALA A 1 88 ? 28.026 -3.973 -25.695 1.00 78.31 88 ALA A O 1
ATOM 679 N N . GLU A 1 89 ? 30.042 -4.820 -25.184 1.00 87.62 89 GLU A N 1
ATOM 680 C CA . GLU A 1 89 ? 29.562 -5.792 -24.203 1.00 87.62 89 GLU A CA 1
ATOM 681 C C . GLU A 1 89 ? 29.725 -5.240 -22.784 1.00 87.62 89 GLU A C 1
ATOM 683 O O . GLU A 1 89 ? 30.823 -4.874 -22.355 1.00 87.62 89 GLU A O 1
ATOM 688 N N . ASN A 1 90 ? 28.632 -5.238 -22.032 1.00 86.12 90 ASN A N 1
ATOM 689 C CA . ASN A 1 90 ? 28.559 -4.846 -20.638 1.00 86.12 90 ASN A CA 1
ATOM 690 C C . ASN A 1 90 ? 27.902 -5.972 -19.813 1.00 86.12 90 ASN A C 1
ATOM 692 O O . ASN A 1 90 ? 26.679 -6.000 -19.655 1.00 86.12 90 ASN A O 1
ATOM 696 N N . PRO A 1 91 ? 28.704 -6.887 -19.236 1.00 78.31 91 PRO A N 1
ATOM 697 C CA . PRO A 1 91 ? 28.212 -7.963 -18.367 1.00 78.31 91 PRO A CA 1
ATOM 698 C C . PRO A 1 91 ? 27.517 -7.449 -17.100 1.00 78.31 91 PRO A C 1
ATOM 700 O O . PRO A 1 91 ? 26.800 -8.183 -16.422 1.00 78.31 91 PRO A O 1
ATOM 703 N N . ASP A 1 92 ? 27.734 -6.177 -16.760 1.00 80.06 92 ASP A N 1
ATOM 704 C CA . ASP A 1 92 ? 27.026 -5.502 -15.688 1.00 80.06 92 ASP A CA 1
ATOM 705 C C . ASP A 1 92 ? 25.645 -4.990 -16.105 1.00 80.06 92 ASP A C 1
ATOM 707 O O . ASP A 1 92 ? 25.012 -4.365 -15.259 1.00 80.06 92 ASP A O 1
ATOM 711 N N . GLY A 1 93 ? 25.166 -5.287 -17.321 1.00 79.44 93 GLY A N 1
ATOM 712 C CA . GLY A 1 93 ? 23.856 -4.918 -17.870 1.00 79.44 93 GLY A CA 1
ATOM 713 C C . GLY A 1 93 ? 23.715 -3.429 -18.207 1.00 79.44 93 GLY A C 1
ATOM 714 O O . GLY A 1 93 ? 24.481 -2.598 -17.716 1.00 79.44 93 GLY A O 1
ATOM 715 N N . ASN A 1 94 ? 22.702 -3.081 -19.006 1.00 88.75 94 ASN A N 1
ATOM 716 C CA . ASN A 1 94 ? 22.345 -1.691 -19.312 1.00 88.75 94 ASN A CA 1
ATOM 717 C C . ASN A 1 94 ? 20.974 -1.329 -18.710 1.00 88.75 94 ASN A C 1
ATOM 719 O O . ASN A 1 94 ? 19.980 -1.287 -19.424 1.00 88.75 94 ASN A O 1
ATOM 723 N N . PRO A 1 95 ? 20.853 -1.133 -17.386 1.00 92.00 95 PRO A N 1
ATOM 724 C CA . PRO A 1 95 ? 19.554 -0.885 -16.768 1.00 92.00 95 PRO A CA 1
ATOM 725 C C . PRO A 1 95 ? 18.932 0.424 -17.279 1.00 92.00 95 PRO A C 1
ATOM 727 O O . PRO A 1 95 ? 19.502 1.502 -17.100 1.00 92.00 95 PRO A O 1
ATOM 730 N N . VAL A 1 96 ? 17.724 0.348 -17.834 1.00 94.50 96 VAL A N 1
ATOM 731 C CA . VAL A 1 96 ? 16.945 1.523 -18.260 1.00 94.50 96 VAL A CA 1
ATOM 732 C C . VAL A 1 96 ? 15.845 1.793 -17.250 1.00 94.50 96 VAL A C 1
ATOM 734 O O . VAL A 1 96 ? 15.232 0.860 -16.742 1.00 94.50 96 VAL A O 1
ATOM 737 N N . THR A 1 97 ? 15.603 3.061 -16.919 1.00 96.81 97 THR A N 1
ATOM 738 C CA . THR A 1 97 ? 14.576 3.452 -15.941 1.00 96.81 97 THR A CA 1
ATOM 739 C C . THR A 1 97 ? 13.639 4.483 -16.536 1.00 96.81 97 THR A C 1
ATOM 741 O O . THR A 1 97 ? 14.084 5.544 -16.970 1.00 96.81 97 THR A O 1
ATOM 744 N N . LEU A 1 98 ? 12.342 4.185 -16.503 1.00 97.69 98 LEU A N 1
ATOM 745 C CA . LEU A 1 98 ? 11.279 5.106 -16.885 1.00 97.69 98 LEU A CA 1
ATOM 746 C C . LEU A 1 98 ? 10.491 5.524 -15.648 1.00 97.69 98 LEU A C 1
ATOM 748 O O . LEU A 1 98 ? 10.165 4.691 -14.803 1.00 97.69 98 LEU A O 1
ATOM 752 N N . SER A 1 99 ? 10.162 6.811 -15.552 1.00 96.44 99 SER A N 1
ATOM 753 C CA . SER A 1 99 ? 9.253 7.312 -14.523 1.00 96.44 99 SER A CA 1
ATOM 754 C C . SER A 1 99 ? 7.828 7.377 -15.065 1.00 96.44 99 SER A C 1
ATOM 756 O O . SER A 1 99 ? 7.606 7.905 -16.153 1.00 96.44 99 SER A O 1
ATOM 758 N N . VAL A 1 100 ? 6.871 6.863 -14.297 1.00 95.75 100 VAL A N 1
ATOM 759 C CA . VAL A 1 100 ? 5.444 6.846 -14.645 1.00 95.75 100 VAL A CA 1
ATOM 760 C C . VAL A 1 100 ? 4.602 7.369 -13.488 1.00 95.75 100 VAL A C 1
ATOM 762 O O . VAL A 1 100 ? 4.904 7.090 -12.330 1.00 95.75 100 VAL A O 1
ATOM 765 N N . ASP A 1 101 ? 3.540 8.106 -13.800 1.00 93.00 101 ASP A N 1
ATOM 766 C CA . ASP A 1 101 ? 2.493 8.490 -12.853 1.00 93.00 101 ASP A CA 1
ATOM 767 C C . ASP A 1 101 ? 1.343 7.475 -12.947 1.00 93.00 101 ASP A C 1
ATOM 769 O O . ASP A 1 101 ? 0.823 7.220 -14.033 1.00 93.00 101 ASP A O 1
ATOM 773 N N . ILE A 1 102 ? 0.938 6.902 -11.815 1.00 91.12 102 ILE A N 1
ATOM 774 C CA . ILE A 1 102 ? -0.157 5.934 -11.704 1.00 91.12 102 ILE A CA 1
ATOM 775 C C . ILE A 1 102 ? -1.255 6.547 -10.837 1.00 91.12 102 ILE A C 1
ATOM 777 O O . ILE A 1 102 ? -0.991 6.985 -9.720 1.00 91.12 102 ILE A O 1
ATOM 781 N N . ALA A 1 103 ? -2.493 6.595 -11.330 1.00 81.31 103 ALA A N 1
ATOM 782 C CA . ALA A 1 103 ? -3.661 6.993 -10.544 1.00 81.31 103 ALA A CA 1
ATOM 783 C C . ALA A 1 103 ? -4.394 5.777 -9.947 1.00 81.31 103 ALA A C 1
ATOM 785 O O . ALA A 1 103 ? -4.149 4.628 -10.317 1.00 81.31 103 ALA A O 1
ATOM 786 N N . ALA A 1 104 ? -5.328 6.031 -9.024 1.00 78.56 104 ALA A N 1
ATOM 787 C CA . ALA A 1 104 ? -6.105 4.977 -8.374 1.00 78.56 104 ALA A CA 1
ATOM 788 C C . ALA A 1 104 ? -6.852 4.114 -9.402 1.00 78.56 104 ALA A C 1
ATOM 790 O O . ALA A 1 104 ? -7.517 4.631 -10.301 1.00 78.56 104 ALA A O 1
ATOM 791 N N . GLY A 1 105 ? -6.735 2.793 -9.257 1.00 76.12 105 GLY A N 1
ATOM 792 C CA . GLY A 1 105 ? -7.372 1.824 -10.149 1.00 76.12 105 GLY A CA 1
ATOM 793 C C . GLY A 1 105 ? -6.703 1.663 -11.519 1.00 76.12 105 GLY A C 1
ATOM 794 O O . GLY A 1 105 ? -7.191 0.865 -12.315 1.00 76.12 105 GLY A O 1
ATOM 795 N N . GLN A 1 106 ? -5.603 2.371 -11.799 1.00 86.94 106 GLN A N 1
ATOM 796 C CA . GLN A 1 106 ? -4.826 2.167 -13.020 1.00 86.94 106 GLN A CA 1
ATOM 797 C C . GLN A 1 106 ? -3.846 1.001 -12.888 1.00 86.94 106 GLN A C 1
ATOM 799 O O . GLN A 1 106 ? -3.441 0.600 -11.794 1.00 86.94 106 GLN A O 1
ATOM 804 N N . TYR A 1 107 ? -3.450 0.471 -14.038 1.00 93.19 107 TYR A N 1
ATOM 805 C CA . TYR A 1 107 ? -2.486 -0.606 -14.169 1.00 93.19 107 TYR A CA 1
ATOM 806 C C . TYR A 1 107 ? -1.202 -0.086 -14.802 1.00 93.19 107 TYR A C 1
ATOM 808 O O . TYR A 1 107 ? -1.245 0.671 -15.772 1.00 93.19 107 TYR A O 1
ATOM 816 N N . LEU A 1 108 ? -0.066 -0.557 -14.294 1.00 97.25 108 LEU A N 1
ATOM 817 C CA . LEU A 1 108 ? 1.202 -0.471 -15.006 1.00 97.25 108 LEU A CA 1
ATOM 818 C C . LEU A 1 108 ? 1.286 -1.644 -15.981 1.00 97.25 108 LEU A C 1
ATOM 820 O O . LEU A 1 108 ? 1.105 -2.800 -15.592 1.00 97.25 108 LEU A O 1
ATOM 824 N N . TRP A 1 109 ? 1.594 -1.342 -17.230 1.00 97.44 109 TRP A N 1
ATOM 825 C CA . TRP A 1 109 ? 1.784 -2.321 -18.283 1.00 97.44 109 TRP A CA 1
ATOM 826 C C . TRP A 1 109 ? 3.235 -2.340 -18.742 1.00 97.44 109 TRP A C 1
ATOM 828 O O . TRP A 1 109 ? 3.883 -1.296 -18.852 1.00 97.44 109 TRP A O 1
ATOM 838 N N . TYR A 1 110 ? 3.727 -3.544 -19.017 1.00 95.69 110 TYR A N 1
ATOM 839 C CA . TYR A 1 110 ? 5.007 -3.764 -19.670 1.00 95.69 110 TYR A CA 1
ATOM 840 C C . TYR A 1 110 ? 4.827 -4.755 -20.819 1.00 95.69 110 TYR A C 1
ATOM 842 O O . TYR A 1 110 ? 4.389 -5.884 -20.603 1.00 95.69 110 TYR A O 1
ATOM 850 N N . GLY A 1 111 ? 5.160 -4.329 -22.032 1.00 94.00 111 GLY A N 1
ATOM 851 C CA . GLY A 1 111 ? 5.241 -5.181 -23.210 1.00 94.00 111 GLY A CA 1
ATOM 852 C C . GLY A 1 111 ? 6.696 -5.446 -23.552 1.00 94.00 111 GLY A C 1
ATOM 853 O O . GLY A 1 111 ? 7.421 -4.523 -23.919 1.00 94.00 111 GLY A O 1
ATOM 854 N N . HIS A 1 112 ? 7.128 -6.693 -23.420 1.00 93.50 112 HIS A N 1
ATOM 855 C CA . HIS A 1 112 ? 8.437 -7.123 -23.888 1.00 93.50 112 HIS A CA 1
ATOM 856 C C . HIS A 1 112 ? 8.377 -7.413 -25.389 1.00 93.50 112 HIS A C 1
ATOM 858 O O . HIS A 1 112 ? 7.501 -8.169 -25.813 1.00 93.50 112 HIS A O 1
ATOM 864 N N . MET A 1 113 ? 9.280 -6.821 -26.175 1.00 92.88 113 MET A N 1
ATOM 865 C CA . MET A 1 113 ? 9.338 -7.038 -27.621 1.00 92.88 113 MET A CA 1
ATOM 866 C C . MET A 1 113 ? 10.245 -8.223 -27.935 1.00 92.88 113 MET A C 1
ATOM 868 O O . MET A 1 113 ? 11.463 -8.110 -27.871 1.00 92.88 113 MET A O 1
ATOM 872 N N . GLU A 1 114 ? 9.630 -9.345 -28.294 1.00 90.69 114 GLU A N 1
ATOM 873 C CA . GLU A 1 114 ? 10.321 -10.596 -28.599 1.00 90.69 114 GLU A CA 1
ATOM 874 C C . GLU A 1 114 ? 11.096 -10.464 -29.922 1.00 90.69 114 GLU A C 1
ATOM 876 O O . GLU A 1 114 ? 10.584 -9.925 -30.917 1.00 90.69 114 GLU A O 1
ATOM 881 N N . ASP A 1 115 ? 12.316 -10.994 -29.952 1.00 88.75 115 ASP A N 1
ATOM 882 C CA . ASP A 1 115 ? 13.269 -10.853 -31.057 1.00 88.75 115 ASP A CA 1
ATOM 883 C C . ASP A 1 115 ? 13.909 -12.191 -31.492 1.00 88.75 115 ASP A C 1
ATOM 885 O O . ASP A 1 115 ? 14.770 -12.210 -32.375 1.00 88.75 115 ASP A O 1
ATOM 889 N N . ASN A 1 116 ? 13.435 -13.319 -30.948 1.00 87.75 116 ASN A N 1
ATOM 890 C CA . ASN A 1 116 ? 13.934 -14.680 -31.165 1.00 87.75 116 ASN A CA 1
ATOM 891 C C . ASN A 1 116 ? 15.304 -14.965 -30.508 1.00 87.75 116 ASN A C 1
ATOM 893 O O . ASN A 1 116 ? 15.985 -15.927 -30.892 1.00 87.75 116 ASN A O 1
ATOM 897 N N . SER A 1 117 ? 15.725 -14.152 -29.540 1.00 80.94 117 SER A N 1
ATOM 898 C CA . SER A 1 117 ? 16.979 -14.323 -28.804 1.00 80.94 117 SER A CA 1
ATOM 899 C C . SER A 1 117 ? 16.762 -14.517 -27.297 1.00 80.94 117 SER A C 1
ATOM 901 O O . SER A 1 117 ? 17.472 -15.320 -26.678 1.00 80.94 117 SER A O 1
ATOM 903 N N . GLY A 1 118 ? 15.753 -13.894 -26.689 1.00 70.81 118 GLY A N 1
ATOM 904 C CA . GLY A 1 118 ? 15.306 -14.179 -25.322 1.00 70.81 118 GLY A CA 1
ATOM 905 C C . GLY A 1 118 ? 14.728 -12.959 -24.606 1.00 70.81 118 GLY A C 1
ATOM 906 O O . GLY A 1 118 ? 14.580 -11.909 -25.205 1.00 70.81 118 GLY A O 1
ATOM 907 N N . GLY A 1 119 ? 14.394 -13.108 -23.316 1.00 76.38 119 GLY A N 1
ATOM 908 C CA . GLY A 1 119 ? 13.635 -12.098 -22.571 1.00 76.38 119 GLY A CA 1
ATOM 909 C C . GLY A 1 119 ? 14.398 -11.321 -21.498 1.00 76.38 119 GLY A C 1
ATOM 910 O O . GLY A 1 119 ? 15.626 -11.295 -21.454 1.00 76.38 119 GLY A O 1
ATOM 911 N N . ILE A 1 120 ? 13.652 -10.661 -20.610 1.00 83.69 120 ILE A N 1
ATOM 912 C CA . ILE A 1 120 ? 14.195 -9.820 -19.531 1.00 83.69 120 ILE A CA 1
ATOM 913 C C . ILE A 1 120 ? 14.864 -10.632 -18.417 1.00 83.69 120 ILE A C 1
ATOM 915 O O . ILE A 1 120 ? 14.391 -11.715 -18.070 1.00 83.69 120 ILE A O 1
ATOM 919 N N . SER A 1 121 ? 15.892 -10.071 -17.769 1.00 87.50 121 SER A N 1
ATOM 920 C CA . SER A 1 121 ? 16.393 -10.623 -16.499 1.00 87.50 121 SER A CA 1
ATOM 921 C C . SER A 1 121 ? 15.561 -10.191 -15.310 1.00 87.50 121 SER A C 1
ATOM 923 O O . SER A 1 121 ? 15.304 -10.977 -14.401 1.00 87.50 121 SER A O 1
ATOM 925 N N . GLY A 1 122 ? 15.110 -8.939 -15.307 1.00 91.06 122 GLY A N 1
ATOM 926 C CA . GLY A 1 122 ? 14.265 -8.457 -14.233 1.00 91.06 122 GLY A CA 1
ATOM 927 C C . GLY A 1 122 ? 13.668 -7.083 -14.473 1.00 91.06 122 GLY A C 1
ATOM 928 O O . GLY A 1 122 ? 14.054 -6.339 -15.376 1.00 91.06 122 GLY A O 1
ATOM 929 N N . ILE A 1 123 ? 12.704 -6.776 -13.609 1.00 94.19 123 ILE A N 1
ATOM 930 C CA . ILE A 1 123 ? 12.013 -5.498 -13.517 1.00 94.19 123 ILE A CA 1
ATOM 931 C C . ILE A 1 123 ? 11.987 -5.056 -12.049 1.00 94.19 123 ILE A C 1
ATOM 933 O O . ILE A 1 123 ? 11.691 -5.854 -11.160 1.00 94.19 123 ILE A O 1
ATOM 937 N N . ILE A 1 124 ? 12.299 -3.788 -11.788 1.00 94.94 124 ILE A N 1
ATOM 938 C CA . ILE A 1 124 ? 12.106 -3.135 -10.488 1.00 94.94 124 ILE A CA 1
ATOM 939 C C . ILE A 1 124 ? 10.993 -2.111 -10.669 1.00 94.94 124 ILE A C 1
ATOM 941 O O . ILE A 1 124 ? 11.091 -1.250 -11.537 1.00 94.94 124 ILE A O 1
ATOM 945 N N . ILE A 1 125 ? 9.946 -2.193 -9.850 1.00 95.81 125 ILE A N 1
ATOM 946 C CA . ILE A 1 125 ? 8.858 -1.211 -9.806 1.00 95.81 125 ILE A CA 1
ATOM 947 C C . ILE A 1 125 ? 8.918 -0.565 -8.427 1.00 95.81 125 ILE A C 1
ATOM 949 O O . ILE A 1 125 ? 8.563 -1.194 -7.431 1.00 95.81 125 ILE A O 1
ATOM 953 N N . ARG A 1 126 ? 9.413 0.670 -8.351 1.00 93.12 126 ARG A N 1
ATOM 954 C CA . ARG A 1 126 ? 9.647 1.365 -7.083 1.00 93.12 126 ARG A CA 1
ATOM 955 C C . ARG A 1 126 ? 8.938 2.707 -7.069 1.00 93.12 126 ARG A C 1
ATOM 957 O O . ARG A 1 126 ? 9.252 3.580 -7.872 1.00 93.12 126 ARG A O 1
ATOM 964 N N . GLN A 1 127 ? 8.031 2.903 -6.119 1.00 89.31 127 GLN A N 1
ATOM 965 C CA . GLN A 1 127 ? 7.381 4.196 -5.921 1.00 89.31 127 GLN A CA 1
ATOM 966 C C . GLN A 1 127 ? 8.424 5.258 -5.518 1.00 89.31 127 GLN A C 1
ATOM 968 O O . GLN A 1 127 ? 9.326 5.005 -4.712 1.00 89.31 127 GLN A O 1
ATOM 973 N N . THR A 1 128 ? 8.341 6.442 -6.116 1.00 86.56 128 THR A N 1
ATOM 974 C CA . THR A 1 128 ? 9.259 7.570 -5.918 1.00 86.56 128 THR A CA 1
ATOM 975 C C . THR A 1 128 ? 8.575 8.804 -5.346 1.00 86.56 128 THR A C 1
ATOM 977 O O . THR A 1 128 ? 9.225 9.538 -4.605 1.00 86.56 128 THR A O 1
ATOM 980 N N . GLU A 1 129 ? 7.290 9.018 -5.638 1.00 74.31 129 GLU A N 1
ATOM 981 C CA . GLU A 1 129 ? 6.462 10.103 -5.093 1.00 74.31 129 GLU A CA 1
ATOM 982 C C . GLU A 1 129 ? 4.997 9.630 -4.995 1.00 74.31 129 GLU A C 1
ATOM 984 O O . GLU A 1 129 ? 4.613 8.684 -5.672 1.00 74.31 129 GLU A O 1
ATOM 989 N N . GLY A 1 130 ? 4.141 10.293 -4.212 1.00 58.25 130 GLY A N 1
ATOM 990 C CA . GLY A 1 130 ? 2.685 10.166 -4.396 1.00 58.25 130 GLY A CA 1
ATOM 991 C C . GLY A 1 130 ? 1.883 9.274 -3.443 1.00 58.25 130 GLY A C 1
ATOM 992 O O . GLY A 1 130 ? 0.756 8.949 -3.779 1.00 58.25 130 GLY A O 1
ATOM 993 N N . GLY A 1 131 ? 2.378 9.016 -2.233 1.00 56.75 131 GLY A N 1
ATOM 994 C CA . GLY A 1 131 ? 1.543 8.652 -1.081 1.00 56.75 131 GLY A CA 1
ATOM 995 C C . GLY A 1 131 ? 2.019 7.373 -0.413 1.00 56.75 131 GLY A C 1
ATOM 996 O O . GLY A 1 131 ? 2.161 6.358 -1.093 1.00 56.75 131 GLY A O 1
ATOM 997 N N . GLY A 1 132 ? 2.265 7.439 0.903 1.00 65.00 132 GLY A N 1
ATOM 998 C CA . GLY A 1 132 ? 2.396 6.250 1.750 1.00 65.00 132 GLY A CA 1
ATOM 999 C C . GLY A 1 132 ? 1.210 5.313 1.534 1.00 65.00 132 GLY A C 1
ATOM 1000 O O . GLY A 1 132 ? 0.232 5.687 0.876 1.00 65.00 132 GLY A O 1
ATOM 1001 N N . LEU A 1 133 ? 1.304 4.080 2.031 1.00 75.00 133 LEU A N 1
ATOM 1002 C CA . LEU A 1 133 ? 0.172 3.151 1.978 1.00 75.00 133 LEU A CA 1
ATOM 1003 C C . LEU A 1 133 ? -1.107 3.913 2.378 1.00 75.00 133 LEU A C 1
ATOM 1005 O O . LEU A 1 133 ? -1.072 4.727 3.294 1.00 75.00 133 LEU A O 1
ATOM 1009 N N . GLN A 1 134 ? -2.224 3.761 1.661 1.00 82.06 134 GLN A N 1
ATOM 1010 C CA . GLN A 1 134 ? -3.455 4.404 2.129 1.00 82.06 134 GLN A CA 1
ATOM 1011 C C . GLN A 1 134 ? -3.697 3.917 3.564 1.00 82.06 134 GLN A C 1
ATOM 1013 O O . GLN A 1 134 ? -3.677 2.712 3.801 1.00 82.06 134 GLN A O 1
ATOM 1018 N N . GLY A 1 135 ? -3.855 4.847 4.507 1.00 88.00 135 GLY A N 1
ATOM 1019 C CA . GLY A 1 135 ? -3.917 4.534 5.933 1.00 88.00 135 GLY A CA 1
ATOM 1020 C C . GLY A 1 135 ? -2.588 4.610 6.699 1.00 88.00 135 GLY A C 1
ATOM 1021 O O . GLY A 1 135 ? -2.642 4.556 7.914 1.00 88.00 135 GLY A O 1
ATOM 1022 N N . ASP A 1 136 ? -1.439 4.756 6.039 1.00 90.19 136 ASP A N 1
ATOM 1023 C CA . ASP A 1 136 ? -0.125 5.005 6.656 1.00 90.19 136 ASP A CA 1
ATOM 1024 C C . ASP A 1 136 ? 0.012 6.520 6.859 1.00 90.19 136 ASP A C 1
ATOM 1026 O O . ASP A 1 136 ? 0.289 7.294 5.931 1.00 90.19 136 ASP A O 1
ATOM 1030 N N . PHE A 1 137 ? -0.323 6.966 8.066 1.00 90.31 137 PHE A N 1
ATOM 1031 C CA . PHE A 1 137 ? -0.472 8.375 8.409 1.00 90.31 137 PHE A CA 1
ATOM 1032 C C . PHE A 1 137 ? 0.814 8.999 8.954 1.00 90.31 137 PHE A C 1
ATOM 1034 O O . PHE A 1 137 ? 0.888 10.238 9.027 1.00 90.31 137 PHE A O 1
ATOM 1041 N N . ASP A 1 138 ? 1.798 8.183 9.337 1.00 86.38 138 ASP A N 1
ATOM 1042 C CA . ASP A 1 138 ? 3.137 8.618 9.745 1.00 86.38 138 ASP A CA 1
ATOM 1043 C C . ASP A 1 138 ? 4.185 8.514 8.612 1.00 86.38 138 ASP A C 1
ATOM 1045 O O . ASP A 1 138 ? 5.284 9.066 8.732 1.00 86.38 138 ASP A O 1
ATOM 1049 N N . ALA A 1 139 ? 3.791 7.933 7.472 1.00 83.94 139 ALA A N 1
ATOM 1050 C CA . ALA A 1 139 ? 4.577 7.730 6.261 1.00 83.94 139 ALA A CA 1
ATOM 1051 C C . ALA A 1 139 ? 5.808 6.832 6.470 1.00 83.94 139 ALA A C 1
ATOM 1053 O O . ALA A 1 139 ? 6.836 7.016 5.799 1.00 83.94 139 ALA A O 1
ATOM 1054 N N . ASN A 1 140 ? 5.725 5.876 7.398 1.00 77.50 140 ASN A N 1
ATOM 1055 C CA . ASN A 1 140 ? 6.797 4.924 7.672 1.00 77.50 140 ASN A CA 1
ATOM 1056 C C . ASN A 1 140 ? 6.804 3.726 6.695 1.00 77.50 140 ASN A C 1
ATOM 1058 O O . ASN A 1 140 ? 7.774 2.960 6.661 1.00 77.50 140 ASN A O 1
ATOM 1062 N N . GLY A 1 141 ? 5.781 3.608 5.841 1.00 80.50 141 GLY A N 1
ATOM 1063 C CA . GLY A 1 141 ? 5.636 2.555 4.839 1.00 80.50 141 GLY A CA 1
ATOM 1064 C C . GLY A 1 141 ? 5.013 1.262 5.367 1.00 80.50 141 GLY A C 1
ATOM 1065 O O . GLY A 1 141 ? 5.040 0.254 4.656 1.00 80.50 141 GLY A O 1
ATOM 1066 N N . VAL A 1 142 ? 4.476 1.268 6.584 1.00 82.56 142 VAL A N 1
ATOM 1067 C CA . VAL A 1 142 ? 3.819 0.146 7.259 1.00 82.56 142 VAL A CA 1
ATOM 1068 C C . VAL A 1 142 ? 2.439 0.611 7.716 1.00 82.56 142 VAL A C 1
ATOM 1070 O O . VAL A 1 142 ? 2.274 1.759 8.085 1.00 82.56 142 VAL A O 1
ATOM 1073 N N . LEU A 1 143 ? 1.445 -0.280 7.656 1.00 88.62 143 LEU A N 1
ATOM 1074 C CA . LEU A 1 143 ? 0.165 -0.067 8.331 1.00 88.62 143 LEU A CA 1
ATOM 1075 C C . LEU A 1 143 ? 0.246 -0.732 9.699 1.00 88.62 143 LEU A C 1
ATOM 1077 O O . LEU A 1 143 ? 0.228 -1.966 9.783 1.00 88.62 143 LEU A O 1
ATOM 1081 N N . ASP A 1 144 ? 0.378 0.061 10.752 1.00 90.81 144 ASP A N 1
ATOM 1082 C CA . ASP A 1 144 ? 0.548 -0.448 12.108 1.00 90.81 144 ASP A CA 1
ATOM 1083 C C . ASP A 1 144 ? -0.355 0.247 13.134 1.00 90.81 144 ASP A C 1
ATOM 1085 O O . ASP A 1 144 ? -1.326 0.932 12.811 1.00 90.81 144 ASP A O 1
ATOM 1089 N N . GLN A 1 145 ? -0.092 -0.031 14.407 1.00 93.44 145 GLN A N 1
ATOM 1090 C CA . GLN A 1 145 ? -0.900 0.463 15.506 1.00 93.44 145 GLN A CA 1
ATOM 1091 C C . GLN A 1 145 ? -0.893 1.999 15.605 1.00 93.44 145 GLN A C 1
ATOM 1093 O O . GLN A 1 145 ? -1.915 2.593 15.950 1.00 93.44 145 GLN A O 1
ATOM 1098 N N . LEU A 1 146 ? 0.219 2.654 15.257 1.00 93.94 146 LEU A N 1
ATOM 1099 C CA . LEU A 1 146 ? 0.336 4.113 15.321 1.00 93.94 146 LEU A CA 1
ATOM 1100 C C . LEU A 1 146 ? -0.630 4.788 14.345 1.00 93.94 146 LEU A C 1
ATOM 1102 O O . LEU A 1 146 ? -1.157 5.868 14.628 1.00 93.94 146 LEU A O 1
ATOM 1106 N N . ASP A 1 147 ? -0.913 4.138 13.220 1.00 95.44 147 ASP A N 1
ATOM 1107 C CA . ASP A 1 147 ? -1.857 4.642 12.234 1.00 95.44 147 ASP A CA 1
ATOM 1108 C C . ASP A 1 147 ? -3.302 4.588 12.730 1.00 95.44 147 ASP A C 1
ATOM 1110 O O . ASP A 1 147 ? -4.020 5.593 12.671 1.00 95.44 147 ASP A O 1
ATOM 1114 N N . ILE A 1 148 ? -3.746 3.436 13.246 1.00 96.19 148 ILE A N 1
ATOM 1115 C CA . ILE A 1 148 ? -5.119 3.293 13.750 1.00 96.19 148 ILE A CA 1
ATOM 1116 C C . ILE A 1 148 ? -5.345 4.132 15.010 1.00 96.19 148 ILE A C 1
ATOM 1118 O O . ILE A 1 148 ? -6.438 4.672 15.194 1.00 96.19 148 ILE A O 1
ATOM 1122 N N . GLU A 1 149 ? -4.319 4.329 15.838 1.00 95.81 149 GLU A N 1
ATOM 1123 C CA . GLU A 1 149 ? -4.352 5.276 16.955 1.00 95.81 149 GLU A CA 1
ATOM 1124 C C . GLU A 1 149 ? -4.530 6.713 16.463 1.00 95.81 149 GLU A C 1
ATOM 1126 O O . GLU A 1 149 ? -5.411 7.434 16.941 1.00 95.81 149 GLU A O 1
ATOM 1131 N N . ALA A 1 150 ? -3.740 7.129 15.469 1.00 96.06 150 ALA A N 1
ATOM 1132 C CA . ALA A 1 150 ? -3.832 8.465 14.895 1.00 96.06 150 ALA A CA 1
ATOM 1133 C C . ALA A 1 150 ? -5.204 8.720 14.251 1.00 96.06 150 ALA A C 1
ATOM 1135 O O . ALA A 1 150 ? -5.768 9.808 14.408 1.00 96.06 150 ALA A O 1
ATOM 1136 N N . LEU A 1 151 ? -5.758 7.716 13.569 1.00 97.00 151 LEU A N 1
ATOM 1137 C CA . LEU A 1 151 ? -7.097 7.769 12.989 1.00 97.00 151 LEU A CA 1
ATOM 1138 C C . LEU A 1 151 ? -8.186 7.839 14.063 1.00 97.00 151 LEU A C 1
ATOM 1140 O O . LEU A 1 151 ? -9.086 8.673 13.968 1.00 97.00 151 LEU A O 1
ATOM 1144 N N . SER A 1 152 ? -8.089 7.015 15.108 1.00 96.94 152 SER A N 1
ATOM 1145 C CA . SER A 1 152 ? -9.053 7.000 16.216 1.00 96.94 152 SER A CA 1
ATOM 1146 C C . SER A 1 152 ? -9.048 8.336 16.962 1.00 96.94 152 SER A C 1
ATOM 1148 O O . SER A 1 152 ? -10.102 8.931 17.184 1.00 96.94 152 SER A O 1
ATOM 1150 N N . ALA A 1 153 ? -7.866 8.892 17.239 1.00 95.81 153 ALA A N 1
ATOM 1151 C CA . ALA A 1 153 ? -7.730 10.215 17.839 1.00 95.81 153 ALA A CA 1
ATOM 1152 C C . ALA A 1 153 ? -8.332 11.328 16.959 1.00 95.81 153 ALA A C 1
ATOM 1154 O O . ALA A 1 153 ? -8.998 12.232 17.474 1.00 95.81 153 ALA A O 1
ATOM 1155 N N . ALA A 1 154 ? -8.135 11.267 15.637 1.00 95.81 154 ALA A N 1
ATOM 1156 C CA . ALA A 1 154 ? -8.722 12.227 14.704 1.00 95.81 154 ALA A CA 1
ATOM 1157 C C . ALA A 1 154 ? -10.258 12.140 14.676 1.00 95.81 154 ALA A C 1
ATOM 1159 O O . ALA A 1 154 ? -10.922 13.176 14.771 1.00 95.81 154 ALA A O 1
ATOM 1160 N N . ALA A 1 155 ? -10.809 10.922 14.633 1.00 95.56 155 ALA A N 1
ATOM 1161 C CA . ALA A 1 155 ? -12.250 10.678 14.668 1.00 95.56 155 ALA A CA 1
ATOM 1162 C C . ALA A 1 155 ? -12.888 11.200 15.968 1.00 95.56 155 ALA A C 1
ATOM 1164 O O . ALA A 1 155 ? -13.895 11.910 15.923 1.00 95.56 155 ALA A O 1
ATOM 1165 N N . ARG A 1 156 ? -12.259 10.950 17.128 1.00 94.62 156 ARG A N 1
ATOM 1166 C CA . ARG A 1 156 ? -12.701 11.494 18.428 1.00 94.62 156 ARG A CA 1
ATOM 1167 C C . ARG A 1 156 ? -12.636 13.017 18.490 1.00 94.62 156 ARG A C 1
ATOM 1169 O O . ARG A 1 156 ? -13.509 13.657 19.072 1.00 94.62 156 ARG A O 1
ATOM 1176 N N . GLY A 1 157 ? -11.598 13.608 17.897 1.00 92.44 157 GLY A N 1
ATOM 1177 C CA . GLY A 1 157 ? -11.386 15.055 17.895 1.00 92.44 157 GLY A CA 1
ATOM 1178 C C . GLY A 1 157 ? -12.439 15.843 17.108 1.00 92.44 157 GLY A C 1
ATOM 1179 O O . GLY A 1 157 ? -12.545 17.058 17.290 1.00 92.44 157 GLY A O 1
ATOM 1180 N N . GLY A 1 158 ? -13.209 15.185 16.232 1.00 87.69 158 GLY A N 1
ATOM 1181 C CA . GLY A 1 158 ? -14.274 15.796 15.427 1.00 87.69 158 GLY A CA 1
ATOM 1182 C C . GLY A 1 158 ? -13.782 16.728 14.312 1.00 87.69 158 GLY A C 1
ATOM 1183 O O . GLY A 1 158 ? -14.588 17.359 13.630 1.00 87.69 158 GLY A O 1
ATOM 1184 N N . ALA A 1 159 ? -12.466 16.840 14.123 1.00 90.25 159 ALA A N 1
ATOM 1185 C CA . ALA A 1 159 ? -11.885 17.475 12.951 1.00 90.25 159 ALA A CA 1
ATOM 1186 C C . ALA A 1 159 ? -11.819 16.456 11.809 1.00 90.25 159 ALA A C 1
ATOM 1188 O O . ALA A 1 159 ? -11.565 15.279 12.043 1.00 90.25 159 ALA A O 1
ATOM 1189 N N . HIS A 1 160 ? -11.942 16.923 10.565 1.00 90.75 160 HIS A N 1
ATOM 1190 C CA . HIS A 1 160 ? -11.873 16.054 9.386 1.00 90.75 160 HIS A CA 1
ATOM 1191 C C . HIS A 1 160 ? -10.678 16.400 8.481 1.00 90.75 160 HIS A C 1
ATOM 1193 O O . HIS A 1 160 ? -10.864 16.943 7.388 1.00 90.75 160 HIS A O 1
ATOM 1199 N N . PRO A 1 161 ? -9.420 16.187 8.925 1.00 85.00 161 PRO A N 1
ATOM 1200 C CA . PRO A 1 161 ? -8.273 16.320 8.040 1.00 85.00 161 PRO A CA 1
ATOM 1201 C C . PRO A 1 161 ? -8.372 15.305 6.905 1.00 85.00 161 PRO A C 1
ATOM 1203 O O . PRO A 1 161 ? -8.492 14.110 7.152 1.00 85.00 161 PRO A O 1
ATOM 1206 N N . THR A 1 162 ? -8.202 15.767 5.669 1.00 85.88 162 THR A N 1
ATOM 1207 C CA . THR A 1 162 ? -8.281 14.921 4.467 1.00 85.88 162 THR A CA 1
ATOM 1208 C C . THR A 1 162 ? -7.309 13.746 4.471 1.00 85.88 162 THR A C 1
ATOM 1210 O O . THR A 1 162 ? -7.524 12.782 3.754 1.00 85.88 162 THR A O 1
ATOM 1213 N N . LYS A 1 163 ? -6.226 13.811 5.258 1.00 87.25 163 LYS A N 1
ATOM 1214 C CA . LYS A 1 163 ? -5.286 12.693 5.377 1.00 87.25 163 LYS A CA 1
ATOM 1215 C C . LYS A 1 163 ? -5.865 11.481 6.111 1.00 87.25 163 LYS A C 1
ATOM 1217 O O . LYS A 1 163 ? -5.342 10.405 5.894 1.00 87.25 163 LYS A O 1
ATOM 1222 N N . TYR A 1 164 ? -6.877 11.662 6.963 1.00 93.12 164 TYR A N 1
ATOM 1223 C CA . TYR A 1 164 ? -7.520 10.595 7.743 1.00 93.12 164 TYR A CA 1
ATOM 1224 C C . TYR A 1 164 ? -8.867 10.146 7.150 1.00 93.12 164 TYR A C 1
ATOM 1226 O O . TYR A 1 164 ? -9.420 9.150 7.601 1.00 93.12 164 TYR A O 1
ATOM 1234 N N . ASP A 1 165 ? -9.381 10.870 6.153 1.00 91.19 165 ASP A N 1
ATOM 1235 C CA . ASP A 1 165 ? -10.595 10.533 5.401 1.00 91.19 165 ASP A CA 1
ATOM 1236 C C . ASP A 1 165 ? -10.242 9.478 4.341 1.00 91.19 165 ASP A C 1
ATOM 1238 O O . ASP A 1 165 ? -9.930 9.794 3.189 1.00 91.19 165 ASP A O 1
ATOM 1242 N N . VAL A 1 166 ? -10.173 8.213 4.763 1.00 89.31 166 VAL A N 1
ATOM 1243 C CA . VAL A 1 166 ? -9.806 7.097 3.877 1.00 89.31 166 VAL A CA 1
ATOM 1244 C C . VAL A 1 166 ? -10.991 6.623 3.038 1.00 89.31 166 VAL A C 1
ATOM 1246 O O . VAL A 1 166 ? -10.778 6.009 1.991 1.00 89.31 166 VAL A O 1
ATOM 1249 N N . THR A 1 167 ? -12.219 6.928 3.461 1.00 86.00 167 THR A N 1
ATOM 1250 C CA . THR A 1 167 ? -13.450 6.642 2.710 1.00 86.00 167 THR A CA 1
ATOM 1251 C C . THR A 1 167 ? -13.713 7.662 1.598 1.00 86.00 167 THR A C 1
ATOM 1253 O O . THR A 1 167 ? -14.376 7.344 0.606 1.00 86.00 167 THR A O 1
ATOM 1256 N N . GLY A 1 168 ? -13.159 8.869 1.720 1.00 89.69 168 GLY A N 1
ATOM 1257 C CA . GLY A 1 168 ? -13.323 9.976 0.783 1.00 89.69 168 GLY A CA 1
ATOM 1258 C C . GLY A 1 168 ? -14.688 10.661 0.875 1.00 89.69 168 GLY A C 1
ATOM 1259 O O . GLY A 1 168 ? -15.118 11.287 -0.101 1.00 89.69 168 GLY A O 1
ATOM 1260 N N . ASP A 1 169 ? -15.402 10.518 1.995 1.00 86.12 169 ASP A N 1
ATOM 1261 C CA . ASP A 1 169 ? -16.754 11.058 2.179 1.00 86.12 169 ASP A CA 1
ATOM 1262 C C . ASP A 1 169 ? -16.769 12.479 2.785 1.00 86.12 169 ASP A C 1
ATOM 1264 O O . ASP A 1 169 ? -17.829 13.104 2.930 1.00 86.12 169 ASP A O 1
ATOM 1268 N N . GLY A 1 170 ? -15.583 13.027 3.067 1.00 89.31 170 GLY A N 1
ATOM 1269 C CA . GLY A 1 170 ? -15.380 14.339 3.667 1.00 89.31 170 GLY A CA 1
ATOM 1270 C C . GLY A 1 170 ? -15.469 14.340 5.191 1.00 89.31 170 GLY A C 1
ATOM 1271 O O . GLY A 1 170 ? -15.481 15.426 5.786 1.00 89.31 170 GLY A O 1
ATOM 1272 N N . LYS A 1 171 ? -15.558 13.169 5.827 1.00 92.75 171 LYS A N 1
ATOM 1273 C CA . LYS A 1 171 ? -15.551 12.994 7.277 1.00 92.75 171 LYS A CA 1
ATOM 1274 C C . LYS A 1 171 ? -14.376 12.120 7.700 1.00 92.75 171 LYS A C 1
ATOM 1276 O O . LYS A 1 171 ? -13.619 11.605 6.898 1.00 92.75 171 LYS A O 1
ATOM 1281 N N . VAL A 1 172 ? -14.168 12.097 9.008 1.00 96.31 172 VAL A N 1
ATOM 1282 C CA . VAL A 1 172 ? -13.209 11.228 9.686 1.00 96.31 172 VAL A CA 1
ATOM 1283 C C . VAL A 1 172 ? -13.993 10.627 10.833 1.00 96.31 172 VAL A C 1
ATOM 1285 O O . VAL A 1 172 ? -14.241 11.315 11.828 1.00 96.31 172 VAL A O 1
ATOM 1288 N N . ASP A 1 173 ? -14.498 9.415 10.636 1.00 95.69 173 ASP A N 1
ATOM 1289 C CA . ASP A 1 173 ? -15.404 8.753 11.567 1.00 95.69 173 ASP A CA 1
ATOM 1290 C C . ASP A 1 173 ? -15.220 7.221 11.613 1.00 95.69 173 ASP A C 1
ATOM 1292 O O . ASP A 1 173 ? -14.170 6.672 11.269 1.00 95.69 173 ASP A O 1
ATOM 1296 N N . ALA A 1 174 ? -16.217 6.510 12.146 1.00 94.81 174 ALA A N 1
ATOM 1297 C CA . ALA A 1 174 ? -16.171 5.060 12.288 1.00 94.81 174 ALA A CA 1
ATOM 1298 C C . ALA A 1 174 ? -16.055 4.326 10.939 1.00 94.81 174 ALA A C 1
ATOM 1300 O O . ALA A 1 174 ? -15.474 3.243 10.907 1.00 94.81 174 ALA A O 1
ATOM 1301 N N . ALA A 1 175 ? -16.560 4.902 9.842 1.00 95.81 175 ALA A N 1
ATOM 1302 C CA . ALA A 1 175 ? -16.448 4.309 8.512 1.00 95.81 175 ALA A CA 1
ATOM 1303 C C . ALA A 1 175 ? -14.990 4.292 8.023 1.00 95.81 175 ALA A C 1
ATOM 1305 O O . ALA A 1 175 ? -14.549 3.317 7.408 1.00 95.81 175 ALA A O 1
ATOM 1306 N N . ASP A 1 176 ? -14.217 5.329 8.351 1.00 97.19 176 ASP A N 1
ATOM 1307 C CA . ASP A 1 176 ? -12.785 5.387 8.054 1.00 97.19 176 ASP A CA 1
ATOM 1308 C C . ASP A 1 176 ? -12.013 4.333 8.840 1.00 97.19 176 ASP A C 1
ATOM 1310 O O . ASP A 1 176 ? -11.184 3.619 8.275 1.00 97.19 176 ASP A O 1
ATOM 1314 N N . ARG A 1 177 ? -12.330 4.176 10.131 1.00 96.88 177 ARG A N 1
ATOM 1315 C CA . ARG A 1 177 ? -11.730 3.127 10.971 1.00 96.88 177 ARG A CA 1
ATOM 1316 C C . ARG A 1 177 ? -12.054 1.733 10.445 1.00 96.88 177 ARG A C 1
ATOM 1318 O O . ARG A 1 177 ? -11.152 0.908 10.333 1.00 96.88 177 ARG A O 1
ATOM 1325 N N . GLU A 1 178 ? -13.309 1.481 10.080 1.00 95.94 178 GLU A N 1
ATOM 1326 C CA . GLU A 1 178 ? -13.727 0.197 9.513 1.00 95.94 178 GLU A CA 1
ATOM 1327 C C . GLU A 1 178 ? -12.958 -0.117 8.221 1.00 95.94 178 GLU A C 1
ATOM 1329 O O . GLU A 1 178 ? -12.415 -1.214 8.080 1.00 95.94 178 GLU A O 1
ATOM 1334 N N . THR A 1 179 ? -12.853 0.864 7.320 1.00 94.56 179 THR A N 1
ATOM 1335 C CA . THR A 1 179 ? -12.099 0.743 6.062 1.00 94.56 179 THR A CA 1
ATOM 1336 C C . THR A 1 179 ? -10.620 0.468 6.334 1.00 94.56 179 THR A C 1
ATOM 1338 O O . THR A 1 179 ? -10.026 -0.430 5.734 1.00 94.56 179 THR A O 1
ATOM 1341 N N . TRP A 1 180 ? -10.017 1.191 7.282 1.00 95.75 180 TRP A N 1
ATOM 1342 C CA . TRP A 1 180 ? -8.622 0.984 7.658 1.00 95.75 180 TRP A CA 1
ATOM 1343 C C . TRP A 1 180 ? -8.374 -0.435 8.174 1.00 95.75 180 TRP A C 1
ATOM 1345 O O . TRP A 1 180 ? -7.480 -1.123 7.684 1.00 95.75 180 TRP A O 1
ATOM 1355 N N . ILE A 1 181 ? -9.207 -0.915 9.099 1.00 95.94 181 ILE A N 1
ATOM 1356 C CA . ILE A 1 181 ? -9.047 -2.228 9.735 1.00 95.94 181 ILE A CA 1
ATOM 1357 C C . ILE A 1 181 ? -9.298 -3.358 8.730 1.00 95.94 181 ILE A C 1
ATOM 1359 O O . ILE A 1 181 ? -8.479 -4.273 8.596 1.00 95.94 181 ILE A O 1
ATOM 1363 N N . ARG A 1 182 ? -10.422 -3.307 8.008 1.00 92.50 182 ARG A N 1
ATOM 1364 C CA . ARG A 1 182 ? -10.900 -4.431 7.190 1.00 92.50 182 ARG A CA 1
ATOM 1365 C C . ARG A 1 182 ? -10.280 -4.477 5.800 1.00 92.50 182 ARG A C 1
ATOM 1367 O O . ARG A 1 182 ? -9.951 -5.572 5.337 1.00 92.50 182 ARG A O 1
ATOM 1374 N N . ASP A 1 183 ? -10.111 -3.325 5.156 1.00 87.69 183 ASP A N 1
ATOM 1375 C CA . ASP A 1 183 ? -9.752 -3.256 3.737 1.00 87.69 183 ASP A CA 1
ATOM 1376 C C . ASP A 1 183 ? -8.271 -2.933 3.527 1.00 87.69 183 ASP A C 1
ATOM 1378 O O . ASP A 1 183 ? -7.619 -3.566 2.687 1.00 87.69 183 ASP A O 1
ATOM 1382 N N . LEU A 1 184 ? -7.728 -1.994 4.313 1.00 90.25 184 LEU A N 1
ATOM 1383 C CA . LEU A 1 184 ? -6.338 -1.541 4.190 1.00 90.25 184 LEU A CA 1
ATOM 1384 C C . LEU A 1 184 ? -5.383 -2.483 4.933 1.00 90.25 184 LEU A C 1
ATOM 1386 O O . LEU A 1 184 ? -4.566 -3.162 4.307 1.00 90.25 184 LEU A O 1
ATOM 1390 N N . ARG A 1 185 ? -5.528 -2.593 6.259 1.00 91.62 185 ARG A N 1
ATOM 1391 C CA . ARG A 1 185 ? -4.686 -3.440 7.118 1.00 91.62 185 ARG A CA 1
ATOM 1392 C C . ARG A 1 185 ? -5.044 -4.924 7.030 1.00 91.62 185 ARG A C 1
ATOM 1394 O O . ARG A 1 185 ? -4.183 -5.769 7.286 1.00 91.62 185 ARG A O 1
ATOM 1401 N N . LYS A 1 186 ? -6.290 -5.243 6.660 1.00 91.88 186 LYS A N 1
ATOM 1402 C CA . LYS A 1 186 ? -6.837 -6.612 6.597 1.00 91.88 186 LYS A CA 1
ATOM 1403 C C . LYS A 1 186 ? -6.623 -7.375 7.901 1.00 91.88 186 LYS A C 1
ATOM 1405 O O . LYS A 1 186 ? -6.144 -8.507 7.898 1.00 91.88 186 LYS A O 1
ATOM 1410 N N . THR A 1 187 ? -6.973 -6.733 9.003 1.00 94.50 187 THR A N 1
ATOM 1411 C CA . THR A 1 187 ? -6.998 -7.358 10.323 1.00 94.50 187 THR A CA 1
ATOM 1412 C C . THR A 1 187 ? -8.430 -7.391 10.872 1.00 94.50 187 THR A C 1
ATOM 1414 O O . THR A 1 187 ? -9.402 -7.274 10.111 1.00 94.50 187 THR A O 1
ATOM 1417 N N . TYR A 1 188 ? -8.573 -7.624 12.168 1.00 96.25 188 TYR A N 1
ATOM 1418 C CA . TYR A 1 188 ? -9.823 -7.646 12.899 1.00 96.25 188 TYR A CA 1
ATOM 1419 C C . TYR A 1 188 ? -9.797 -6.622 14.022 1.00 96.25 188 TYR A C 1
ATOM 1421 O O . TYR A 1 188 ? -8.746 -6.287 14.567 1.00 96.25 188 TYR A O 1
ATOM 1429 N N . TYR A 1 189 ? -10.985 -6.174 14.411 1.00 97.19 189 TYR A N 1
ATOM 1430 C CA . TYR A 1 189 ? -11.137 -5.583 15.734 1.00 97.19 189 TYR A CA 1
ATOM 1431 C C . TYR A 1 189 ? -10.760 -6.631 16.783 1.00 97.19 189 TYR A C 1
ATOM 1433 O O . TYR A 1 189 ? -11.238 -7.763 16.702 1.00 97.19 189 TYR A O 1
ATOM 1441 N N . GLY A 1 190 ? -9.915 -6.260 17.744 1.00 96.62 190 GLY A N 1
ATOM 1442 C CA . GLY A 1 190 ? -9.413 -7.199 18.745 1.00 96.62 190 GLY A CA 1
ATOM 1443 C C . GLY A 1 190 ? -7.967 -7.658 18.560 1.00 96.62 190 GLY A C 1
ATOM 1444 O O . GLY A 1 190 ? -7.404 -8.166 19.519 1.00 96.62 190 GLY A O 1
ATOM 1445 N N . ASP A 1 191 ? -7.361 -7.475 17.380 1.00 97.12 191 ASP A N 1
ATOM 1446 C CA . ASP A 1 191 ? -5.947 -7.813 17.112 1.00 97.12 191 ASP A CA 1
ATOM 1447 C C . ASP A 1 191 ? -5.015 -6.791 17.790 1.00 97.12 191 ASP A C 1
ATOM 1449 O O . ASP A 1 191 ? -4.543 -5.830 17.174 1.00 97.12 191 ASP A O 1
ATOM 1453 N N . SER A 1 192 ? -4.827 -6.936 19.100 1.00 96.50 192 SER A N 1
ATOM 1454 C CA . SER A 1 192 ? -4.031 -6.032 19.934 1.00 96.50 192 SER A CA 1
ATOM 1455 C C . SER A 1 192 ? -2.532 -6.242 19.769 1.00 96.50 192 SER A C 1
ATOM 1457 O O . SER A 1 192 ? -1.767 -5.312 20.013 1.00 96.50 192 SER A O 1
ATOM 1459 N N . ASN A 1 193 ? -2.087 -7.440 19.386 1.00 93.62 193 ASN A N 1
ATOM 1460 C CA . ASN A 1 193 ? -0.663 -7.720 19.200 1.00 93.62 193 ASN A CA 1
ATOM 1461 C C . ASN A 1 193 ? -0.174 -7.442 17.753 1.00 93.62 193 ASN A C 1
ATOM 1463 O O . ASN A 1 193 ? 1.033 -7.499 17.493 1.00 93.62 193 ASN A O 1
ATOM 1467 N N . ASN A 1 194 ? -1.098 -7.079 16.850 1.00 92.44 194 ASN A N 1
ATOM 1468 C CA . ASN A 1 194 ? -0.892 -6.715 15.447 1.00 92.44 194 ASN A CA 1
ATOM 1469 C C . ASN A 1 194 ? -0.295 -7.850 14.590 1.00 92.44 194 ASN A C 1
ATOM 1471 O O . ASN A 1 194 ? 0.394 -7.587 13.595 1.00 92.44 194 ASN A O 1
ATOM 1475 N N . ASP A 1 195 ? -0.544 -9.113 14.940 1.00 92.62 195 ASP A N 1
ATOM 1476 C CA . ASP A 1 195 ? -0.084 -10.283 14.183 1.00 92.62 195 ASP A CA 1
ATOM 1477 C C . ASP A 1 195 ? -1.035 -10.682 13.035 1.00 92.62 195 ASP A C 1
ATOM 1479 O O . ASP A 1 195 ? -0.707 -11.544 12.209 1.00 92.62 195 ASP A O 1
ATOM 1483 N N . GLY A 1 196 ? -2.170 -9.984 12.908 1.00 92.62 196 GLY A N 1
ATOM 1484 C CA . GLY A 1 196 ? -3.168 -10.184 11.863 1.00 92.62 196 GLY A CA 1
ATOM 1485 C C . GLY A 1 196 ? -4.234 -11.228 12.195 1.00 92.62 196 GLY A C 1
ATOM 1486 O O . GLY A 1 196 ? -5.046 -11.542 11.313 1.00 92.62 196 GLY A O 1
ATOM 1487 N N . VAL A 1 197 ? -4.249 -11.776 13.412 1.00 95.62 197 VAL A N 1
ATOM 1488 C CA . VAL A 1 197 ? -5.340 -12.609 13.924 1.00 95.62 197 VAL A CA 1
ATOM 1489 C C . VAL A 1 197 ? -5.974 -11.967 15.154 1.00 95.62 197 VAL A C 1
ATOM 1491 O O . VAL A 1 197 ? -5.376 -11.132 15.805 1.00 95.62 197 VAL A O 1
ATOM 1494 N N . PHE A 1 198 ? -7.224 -12.330 15.437 1.00 97.75 198 PHE A N 1
ATOM 1495 C CA . PHE A 1 198 ? -7.849 -12.013 16.717 1.00 97.75 198 PHE A CA 1
ATOM 1496 C C . PHE A 1 198 ? -8.088 -13.321 17.467 1.00 97.75 198 PHE A C 1
ATOM 1498 O O . PHE A 1 198 ? -8.950 -14.114 17.072 1.00 97.75 198 PHE A O 1
ATOM 1505 N N . ASP A 1 199 ? -7.306 -13.580 18.509 1.00 97.69 199 ASP A N 1
ATOM 1506 C CA . ASP A 1 199 ? -7.361 -14.815 19.286 1.00 97.69 199 ASP A CA 1
ATOM 1507 C C . ASP A 1 199 ? -7.072 -14.603 20.784 1.00 97.69 199 ASP A C 1
ATOM 1509 O O . ASP A 1 199 ? -7.045 -13.492 21.316 1.00 97.69 199 ASP A O 1
ATOM 1513 N N . SER A 1 200 ? -6.947 -15.701 21.532 1.00 97.62 200 SER A N 1
ATOM 1514 C CA . SER A 1 200 ? -6.699 -15.625 22.978 1.00 97.62 200 SER A CA 1
ATOM 1515 C C . SER A 1 200 ? -5.407 -14.893 23.381 1.00 97.62 200 SER A C 1
ATOM 1517 O O . SER A 1 200 ? -5.312 -14.433 24.521 1.00 97.62 200 SER A O 1
ATOM 1519 N N . SER A 1 201 ? -4.420 -14.781 22.490 1.00 97.88 201 SER A N 1
ATOM 1520 C CA . SER A 1 201 ? -3.162 -14.083 22.752 1.00 97.88 201 SER A CA 1
ATOM 1521 C C . SER A 1 201 ? -3.341 -12.565 22.827 1.00 97.88 201 SER A C 1
ATOM 1523 O O . SER A 1 201 ? -2.669 -11.926 23.640 1.00 97.88 201 SER A O 1
ATOM 1525 N N . ASP A 1 202 ? -4.313 -12.005 22.104 1.00 98.19 202 ASP A N 1
ATOM 1526 C CA . ASP A 1 202 ? -4.682 -10.591 22.199 1.00 98.19 202 ASP A CA 1
ATOM 1527 C C . ASP A 1 202 ? -5.270 -10.256 23.564 1.00 98.19 202 ASP A C 1
ATOM 1529 O O . ASP A 1 202 ? -4.891 -9.270 24.195 1.00 98.19 202 ASP A O 1
ATOM 1533 N N . PHE A 1 203 ? -6.127 -11.137 24.091 1.00 97.88 203 PHE A N 1
ATOM 1534 C CA . PHE A 1 203 ? -6.651 -10.974 25.445 1.00 97.88 203 PHE A CA 1
ATOM 1535 C C . PHE A 1 203 ? -5.544 -11.018 26.496 1.00 97.88 203 PHE A C 1
ATOM 1537 O O . PHE A 1 203 ? -5.582 -10.262 27.465 1.00 97.88 203 PHE A O 1
ATOM 1544 N N . VAL A 1 204 ? -4.542 -11.884 26.320 1.00 97.19 204 VAL A N 1
ATOM 1545 C CA . VAL A 1 204 ? -3.378 -11.899 27.215 1.00 97.19 204 VAL A CA 1
ATOM 1546 C C . VAL A 1 204 ? -2.639 -10.562 27.154 1.00 97.19 204 VAL A C 1
ATOM 1548 O O . VAL A 1 204 ? -2.270 -10.055 28.212 1.00 97.19 204 VAL A O 1
ATOM 1551 N N . ALA A 1 205 ? -2.463 -9.978 25.964 1.00 95.75 205 ALA A N 1
ATOM 1552 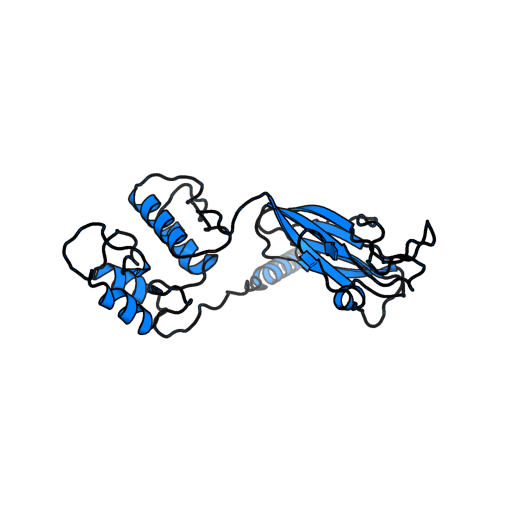C CA . ALA A 1 205 ? -1.800 -8.687 25.802 1.00 95.75 205 ALA A CA 1
ATOM 1553 C C . ALA A 1 205 ? -2.522 -7.571 26.580 1.00 95.75 205 ALA A C 1
ATOM 1555 O O . ALA A 1 205 ? -1.916 -6.969 27.468 1.00 95.75 205 ALA A O 1
ATOM 1556 N N . VAL A 1 206 ? -3.822 -7.367 26.342 1.00 97.81 206 VAL A N 1
ATOM 1557 C CA . VAL A 1 206 ? -4.591 -6.269 26.969 1.00 97.81 206 VAL A CA 1
ATOM 1558 C C . VAL A 1 206 ? -4.791 -6.463 28.477 1.00 97.81 206 VAL A C 1
ATOM 1560 O O . VAL A 1 206 ? -4.637 -5.529 29.265 1.00 97.81 206 VAL A O 1
ATOM 1563 N N . PHE A 1 207 ? -5.050 -7.691 28.946 1.00 97.19 207 PHE A N 1
ATOM 1564 C CA . PHE A 1 207 ? -5.256 -7.930 30.382 1.00 97.19 207 PHE A CA 1
ATOM 1565 C C . PHE A 1 207 ? -3.963 -7.901 31.204 1.00 97.19 207 PHE A C 1
ATOM 1567 O O . PHE A 1 207 ? -4.026 -7.752 32.426 1.00 97.19 207 PHE A O 1
ATOM 1574 N N . MET A 1 208 ? -2.792 -8.023 30.572 1.00 96.50 208 MET A N 1
ATOM 1575 C CA . MET A 1 208 ? -1.514 -7.781 31.248 1.00 96.50 208 MET A CA 1
ATOM 1576 C C . MET A 1 208 ? -1.283 -6.299 31.556 1.00 96.50 208 MET A C 1
ATOM 1578 O O . MET A 1 208 ? -0.572 -5.997 32.516 1.00 96.50 208 MET A O 1
ATOM 1582 N N . ILE A 1 209 ? -1.870 -5.400 30.765 1.00 96.44 209 ILE A N 1
ATOM 1583 C CA . ILE A 1 209 ? -1.768 -3.949 30.948 1.00 96.44 209 ILE A CA 1
ATOM 1584 C C . ILE A 1 209 ? -2.700 -3.504 32.082 1.00 96.44 209 ILE A C 1
ATOM 1586 O O . ILE A 1 209 ? -2.267 -2.795 32.990 1.00 96.44 209 ILE A O 1
ATOM 1590 N N . GLY A 1 210 ? -3.928 -4.035 32.106 1.00 96.12 210 GLY A N 1
ATOM 1591 C CA . GLY A 1 210 ? -4.834 -3.912 33.251 1.00 96.12 210 GLY A CA 1
ATOM 1592 C C . GLY A 1 210 ? -5.717 -2.663 33.258 1.00 96.12 210 GLY A C 1
ATOM 1593 O O . GLY A 1 210 ? -6.086 -2.214 34.340 1.00 96.12 210 GLY A O 1
ATOM 1594 N N . GLU A 1 211 ? -6.067 -2.140 32.081 1.00 98.19 211 GLU A N 1
ATOM 1595 C CA . GLU A 1 211 ? -6.920 -0.947 31.921 1.00 98.19 211 GLU A CA 1
ATOM 1596 C C . GLU A 1 211 ? -8.418 -1.257 31.799 1.00 98.19 211 GLU A C 1
ATOM 1598 O O . GLU A 1 211 ? -9.240 -0.350 31.858 1.00 98.19 211 GLU A O 1
ATOM 1603 N N . TYR A 1 212 ? -8.796 -2.539 31.703 1.00 98.31 212 TYR A N 1
ATOM 1604 C CA . TYR A 1 212 ? -10.201 -2.929 31.580 1.00 98.31 212 TYR A CA 1
ATOM 1605 C C . TYR A 1 212 ? -11.050 -2.389 32.737 1.00 98.31 212 TYR A C 1
ATOM 1607 O O . TYR A 1 212 ? -10.891 -2.839 33.879 1.00 98.31 212 TYR A O 1
ATOM 1615 N N . GLU A 1 213 ? -11.992 -1.497 32.424 1.00 97.94 213 GLU A N 1
ATOM 1616 C CA . GLU A 1 213 ? -12.920 -0.895 33.392 1.00 97.94 213 GLU A CA 1
ATOM 1617 C C . GLU A 1 213 ? -12.190 -0.276 34.610 1.00 97.94 213 GLU A C 1
ATOM 1619 O O . GLU A 1 213 ? -12.657 -0.364 35.754 1.00 97.94 213 GLU A O 1
ATOM 1624 N N . ASP A 1 214 ? -11.015 0.329 34.394 1.00 97.62 214 ASP A N 1
ATOM 1625 C CA . ASP A 1 214 ? -10.195 0.910 35.468 1.00 97.62 214 ASP A CA 1
ATOM 1626 C C . ASP A 1 214 ? -10.717 2.275 35.977 1.00 97.62 214 ASP A C 1
ATOM 1628 O O . ASP A 1 214 ? -10.370 2.720 37.080 1.00 97.62 214 ASP A O 1
ATOM 1632 N N . GLY A 1 215 ? -11.612 2.908 35.211 1.00 96.19 215 GLY A N 1
ATOM 1633 C CA . GLY A 1 215 ? -12.229 4.198 35.512 1.00 96.19 215 GLY A CA 1
ATOM 1634 C C . GLY A 1 215 ? -11.333 5.412 35.247 1.00 96.19 215 GLY A C 1
ATOM 1635 O O . GLY A 1 2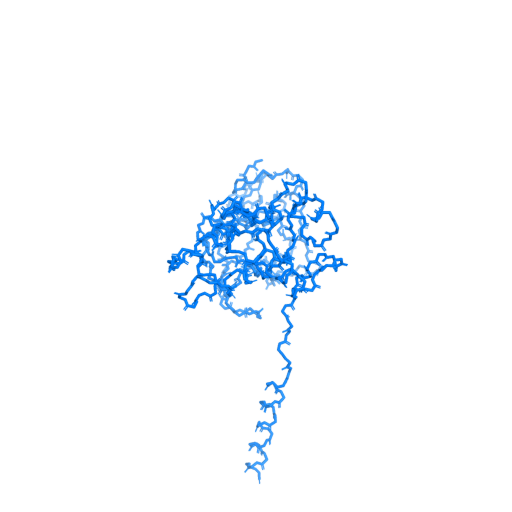15 ? -11.648 6.510 35.724 1.00 96.19 215 GLY A O 1
ATOM 1636 N N . ILE A 1 216 ? -10.223 5.235 34.533 1.00 97.44 216 ILE A N 1
ATOM 1637 C CA . ILE A 1 216 ? -9.373 6.301 34.012 1.00 97.44 216 ILE A CA 1
ATOM 1638 C C . ILE A 1 216 ? -9.845 6.584 32.585 1.00 97.44 216 ILE A C 1
ATOM 1640 O O . ILE A 1 216 ? -10.011 5.677 31.796 1.00 97.44 216 ILE A O 1
ATOM 1644 N N . ALA A 1 217 ? -10.134 7.849 32.278 1.00 96.69 217 ALA A N 1
ATOM 1645 C CA . ALA A 1 217 ? -10.631 8.220 30.956 1.00 96.69 217 ALA A CA 1
ATOM 1646 C C . ALA A 1 217 ? -9.474 8.537 29.997 1.00 96.69 217 ALA A C 1
ATOM 1648 O O . ALA A 1 217 ? -8.613 9.367 30.325 1.00 96.69 217 ALA A O 1
ATOM 1649 N N . GLY A 1 218 ? -9.521 7.987 28.789 1.00 95.44 218 GLY A N 1
ATOM 1650 C CA . GLY A 1 218 ? -8.625 8.275 27.680 1.00 95.44 218 GLY A CA 1
ATOM 1651 C C . GLY A 1 218 ? -7.213 7.716 27.846 1.00 95.44 218 GLY A C 1
ATOM 1652 O O . GLY A 1 218 ? -6.291 8.328 27.297 1.00 95.44 218 GLY A O 1
ATOM 1653 N N . ASN A 1 219 ? -7.007 6.665 28.650 1.00 96.69 219 ASN A N 1
ATOM 1654 C CA . ASN A 1 219 ? -5.680 6.072 28.854 1.00 96.69 219 ASN A CA 1
ATOM 1655 C C . ASN A 1 219 ? -5.384 4.853 27.982 1.00 96.69 219 ASN A C 1
ATOM 1657 O O . ASN A 1 219 ? -4.230 4.446 27.990 1.00 96.69 219 ASN A O 1
ATOM 1661 N N . SER A 1 220 ? -6.343 4.349 27.202 1.00 97.88 220 SER A N 1
ATOM 1662 C CA . SER A 1 220 ? -6.141 3.142 26.401 1.00 97.88 220 SER A CA 1
ATOM 1663 C C . SER A 1 220 ? -5.847 3.443 24.932 1.00 97.88 220 SER A C 1
ATOM 1665 O O . SER A 1 220 ? -6.524 4.227 24.261 1.00 97.88 220 SER A O 1
ATOM 1667 N N . THR A 1 221 ? -4.810 2.790 24.414 1.00 96.69 221 THR A N 1
ATOM 1668 C CA . THR A 1 221 ? -4.524 2.640 22.982 1.00 96.69 221 THR A CA 1
ATOM 1669 C C . THR A 1 221 ? -5.133 1.353 22.416 1.00 96.69 221 THR A C 1
ATOM 1671 O O . THR A 1 221 ? -5.687 0.527 23.140 1.00 96.69 221 THR A O 1
ATOM 1674 N N . TRP A 1 222 ? -4.997 1.128 21.106 1.00 96.94 222 TRP A N 1
ATOM 1675 C CA . TRP A 1 222 ? -5.487 -0.089 20.448 1.00 96.94 222 TRP A CA 1
ATOM 1676 C C . TRP A 1 222 ? -4.897 -1.388 21.038 1.00 96.94 222 TRP A C 1
ATOM 1678 O O . TRP A 1 222 ? -5.632 -2.339 21.310 1.00 96.94 222 TRP A O 1
ATOM 1688 N N . ALA A 1 223 ? -3.581 -1.446 21.283 1.00 96.94 223 ALA A N 1
ATOM 1689 C CA . ALA A 1 223 ? -2.948 -2.608 21.924 1.00 96.94 223 ALA A CA 1
ATOM 1690 C C . ALA A 1 223 ? -3.239 -2.708 23.421 1.00 96.94 223 ALA A C 1
ATOM 1692 O O . ALA A 1 223 ? -2.981 -3.755 24.012 1.00 96.94 223 ALA A O 1
ATOM 1693 N N . GLU A 1 224 ? -3.769 -1.646 24.025 1.00 97.94 224 GLU A N 1
ATOM 1694 C CA . GLU A 1 224 ? -4.201 -1.634 25.423 1.00 97.94 224 GLU A CA 1
ATOM 1695 C C . GLU A 1 224 ? -5.697 -1.945 25.579 1.00 97.94 224 GLU A C 1
ATOM 1697 O O . GLU A 1 224 ? -6.122 -2.312 26.672 1.00 97.94 224 GLU A O 1
ATOM 1702 N N . GLY A 1 225 ? -6.451 -1.944 24.473 1.00 97.38 225 GLY A N 1
ATOM 1703 C CA . GLY A 1 225 ? -7.809 -2.477 24.384 1.00 97.38 225 GLY A CA 1
ATOM 1704 C C . GLY A 1 225 ? -8.857 -1.545 23.768 1.00 97.38 225 GLY A C 1
ATOM 1705 O O . GLY A 1 225 ? -9.990 -1.991 23.616 1.00 97.38 225 GLY A O 1
ATOM 1706 N N . ASP A 1 226 ? -8.498 -0.318 23.359 1.00 97.81 226 ASP A N 1
ATOM 1707 C CA . ASP A 1 226 ? -9.389 0.672 22.705 1.00 97.81 226 ASP A CA 1
ATOM 1708 C C . ASP A 1 226 ? -9.743 0.261 21.255 1.00 97.81 226 ASP A C 1
ATOM 1710 O O . ASP A 1 226 ? -9.337 0.874 20.259 1.00 97.81 226 ASP A O 1
ATOM 1714 N N . TRP A 1 227 ? -10.470 -0.844 21.101 1.00 97.81 227 TRP A N 1
ATOM 1715 C CA . TRP A 1 227 ? -10.912 -1.368 19.807 1.00 97.81 227 TRP A CA 1
ATOM 1716 C C . TRP A 1 227 ? -12.096 -0.572 19.249 1.00 97.81 227 TRP A C 1
ATOM 1718 O O . TRP A 1 227 ? -12.239 -0.416 18.029 1.00 97.81 227 TRP A O 1
ATOM 1728 N N . SER A 1 228 ? -12.935 -0.011 20.115 1.00 96.50 228 SER A N 1
ATOM 1729 C CA . SER A 1 228 ? -14.052 0.862 19.768 1.00 96.50 228 SER A CA 1
ATOM 1730 C C . SER A 1 228 ? -13.577 2.243 19.300 1.00 96.50 228 SER A C 1
ATOM 1732 O O . SER A 1 228 ? -14.229 2.850 18.444 1.00 96.50 228 SER A O 1
ATOM 1734 N N . GLY A 1 229 ? -12.384 2.671 19.722 1.00 96.50 229 GLY A N 1
ATOM 1735 C CA . GLY A 1 229 ? -11.754 3.928 19.341 1.00 96.50 229 GLY A CA 1
ATOM 1736 C C . GLY A 1 229 ? -12.247 5.125 20.148 1.00 96.50 229 GLY A C 1
ATOM 1737 O O . GLY A 1 229 ? -12.102 6.250 19.661 1.00 96.50 229 GLY A O 1
ATOM 1738 N N . ASP A 1 230 ? -12.844 4.934 21.323 1.00 96.12 230 ASP A N 1
ATOM 1739 C CA . ASP A 1 230 ? -13.313 6.004 22.208 1.00 96.12 230 ASP A CA 1
ATOM 1740 C C . ASP A 1 230 ? -12.275 6.442 23.264 1.00 96.12 230 ASP A C 1
ATOM 1742 O O . ASP A 1 230 ? -12.384 7.553 23.795 1.00 96.12 230 ASP A O 1
ATOM 1746 N N . GLY A 1 231 ? -11.177 5.694 23.396 1.00 96.81 231 GLY A N 1
ATOM 1747 C CA . GLY A 1 231 ? -10.019 6.011 24.234 1.00 96.81 231 GLY A CA 1
ATOM 1748 C C . GLY A 1 231 ? -9.970 5.255 25.560 1.00 96.81 231 GLY A C 1
ATOM 1749 O O . GLY A 1 231 ? -9.029 5.484 26.321 1.00 96.81 231 GLY A O 1
ATOM 1750 N N . ASP A 1 232 ? -10.946 4.389 25.822 1.00 97.88 232 ASP A N 1
ATOM 1751 C CA . ASP A 1 232 ? -11.051 3.578 27.033 1.00 97.88 232 ASP A CA 1
ATOM 1752 C C . ASP A 1 232 ? -11.072 2.088 26.657 1.00 97.88 232 ASP A C 1
ATOM 1754 O O . ASP A 1 232 ? -11.482 1.736 25.556 1.00 97.88 232 ASP A O 1
ATOM 1758 N N . PHE A 1 233 ? -10.607 1.207 27.552 1.00 98.44 233 PHE A N 1
ATOM 1759 C CA . PHE A 1 233 ? -10.802 -0.237 27.404 1.00 98.44 233 PHE A CA 1
ATOM 1760 C C . PHE A 1 233 ? -11.940 -0.712 28.312 1.00 98.44 233 PHE A C 1
ATOM 1762 O O . PHE A 1 233 ? -11.777 -0.885 29.525 1.00 98.44 233 PHE A O 1
ATOM 1769 N N . ASP A 1 234 ? -13.110 -0.950 27.731 1.00 98.06 234 ASP A N 1
ATOM 1770 C CA . ASP A 1 234 ? -14.313 -1.340 28.451 1.00 98.06 234 ASP A CA 1
ATOM 1771 C C . ASP A 1 234 ? -15.168 -2.373 27.692 1.00 98.06 234 ASP A C 1
ATOM 1773 O O . ASP A 1 234 ? -14.766 -3.020 26.718 1.00 98.06 234 ASP A O 1
ATOM 1777 N N . SER A 1 235 ? -16.372 -2.638 28.201 1.00 97.94 235 SER A N 1
ATOM 1778 C CA . SER A 1 235 ? -17.286 -3.600 27.573 1.00 97.94 235 SER A CA 1
ATOM 1779 C C . SER A 1 235 ? -17.691 -3.263 26.123 1.00 97.94 235 SER A C 1
ATOM 1781 O O . SER A 1 235 ? -18.102 -4.166 25.385 1.00 97.94 235 SER A O 1
ATOM 1783 N N . SER A 1 236 ? -17.585 -2.006 25.689 1.00 97.50 236 SER A N 1
ATOM 1784 C CA . SER A 1 236 ? -17.902 -1.562 24.332 1.00 97.50 236 SER A CA 1
ATOM 1785 C C . SER A 1 236 ? -16.862 -2.020 23.301 1.00 97.50 236 SER A C 1
ATOM 1787 O O . SER A 1 236 ? -17.242 -2.367 22.177 1.00 97.50 236 SER A O 1
ATOM 1789 N N . ASP A 1 237 ? -15.595 -2.172 23.692 1.00 98.25 237 ASP A N 1
ATOM 1790 C CA . ASP A 1 237 ? -14.535 -2.727 22.843 1.00 98.25 237 ASP A CA 1
ATOM 1791 C C . ASP A 1 237 ? -14.792 -4.190 22.521 1.00 98.25 237 ASP A C 1
ATOM 1793 O O . ASP A 1 237 ? -14.684 -4.619 21.370 1.00 98.25 237 ASP A O 1
ATOM 1797 N N . PHE A 1 238 ? -15.251 -4.959 23.510 1.00 97.94 238 PHE A N 1
ATOM 1798 C CA . PHE A 1 238 ? -15.692 -6.332 23.280 1.00 97.94 238 PHE A CA 1
ATOM 1799 C C . PHE A 1 238 ? -16.871 -6.393 22.311 1.00 97.94 238 PHE A C 1
ATOM 1801 O O . PHE A 1 238 ? -16.933 -7.296 21.474 1.00 97.94 238 PHE A O 1
ATO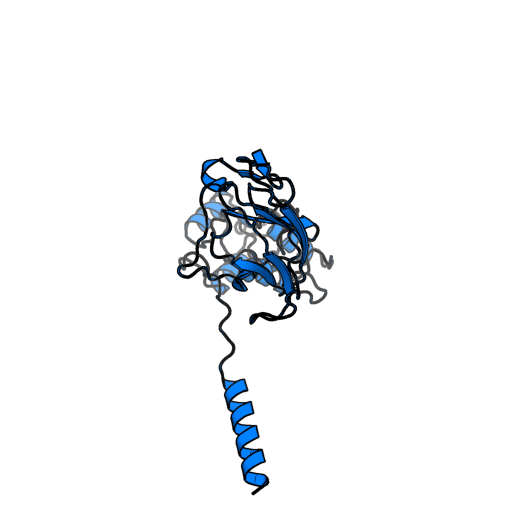M 1808 N N . VAL A 1 239 ? -17.805 -5.438 22.384 1.00 97.69 239 VAL A N 1
ATOM 1809 C CA . VAL A 1 239 ? -18.897 -5.355 21.406 1.00 97.69 239 VAL A CA 1
ATOM 1810 C C . VAL A 1 239 ? -18.339 -5.077 20.012 1.00 97.69 239 VAL A C 1
ATOM 1812 O O . VAL A 1 239 ? -18.765 -5.753 19.074 1.00 97.69 239 VAL A O 1
ATOM 1815 N N . ALA A 1 240 ? -17.384 -4.157 19.858 1.00 96.12 240 ALA A N 1
ATOM 1816 C CA . ALA A 1 240 ? -16.742 -3.873 18.574 1.00 96.12 240 ALA A CA 1
ATOM 1817 C C . ALA A 1 240 ? -16.016 -5.111 18.009 1.00 96.12 240 ALA A C 1
ATOM 1819 O O . ALA A 1 240 ? -16.310 -5.542 16.891 1.00 96.12 240 ALA A O 1
ATOM 1820 N N . ALA A 1 241 ? -15.156 -5.744 18.810 1.00 97.06 241 ALA A N 1
ATOM 1821 C CA . ALA A 1 241 ? -14.370 -6.917 18.425 1.00 97.06 241 ALA A CA 1
ATOM 1822 C C . ALA A 1 241 ? -15.231 -8.134 18.068 1.00 97.06 241 ALA A C 1
ATOM 1824 O O . ALA A 1 241 ? -15.080 -8.734 17.000 1.00 97.06 241 ALA A O 1
ATOM 1825 N N . PHE A 1 242 ? -16.207 -8.489 18.907 1.00 97.25 242 PHE A N 1
ATOM 1826 C CA . PHE A 1 242 ? -17.053 -9.651 18.629 1.00 97.25 242 PHE A CA 1
ATOM 1827 C C . PHE A 1 242 ? -18.099 -9.399 17.541 1.00 97.25 242 PHE A C 1
ATOM 1829 O O . PHE A 1 242 ? -18.513 -10.352 16.878 1.00 97.25 242 PHE A O 1
ATOM 1836 N N . SER A 1 243 ? -18.497 -8.145 17.303 1.00 96.12 243 SER A N 1
ATOM 1837 C CA . SER A 1 243 ? -19.360 -7.806 16.162 1.00 96.12 243 SER A CA 1
ATOM 1838 C C . SER A 1 243 ? -18.628 -7.921 14.822 1.00 96.12 243 SER A C 1
ATOM 1840 O O . SER A 1 243 ? -19.280 -8.144 13.802 1.00 96.12 243 SER A O 1
ATOM 1842 N N . ASP A 1 244 ? -17.294 -7.815 14.806 1.00 94.12 244 ASP A N 1
ATOM 1843 C CA . ASP A 1 244 ? -16.483 -8.061 13.607 1.00 94.12 244 ASP A CA 1
ATOM 1844 C C . ASP A 1 244 ? -16.434 -9.551 13.224 1.00 94.12 244 ASP A C 1
ATOM 1846 O O . ASP A 1 244 ? -16.315 -9.887 12.046 1.00 94.12 244 ASP A O 1
ATOM 1850 N N . GLY A 1 245 ? -16.595 -10.450 14.203 1.00 93.19 245 GLY A N 1
ATOM 1851 C CA . GLY A 1 245 ? -16.706 -11.896 13.982 1.00 93.19 245 GLY A CA 1
ATOM 1852 C C . GLY A 1 245 ? -15.387 -12.605 13.653 1.00 93.19 245 GLY A C 1
ATOM 1853 O O . GLY A 1 245 ? -15.417 -13.710 13.116 1.00 93.19 245 GLY A O 1
ATOM 1854 N N . GLY A 1 246 ? -14.246 -11.979 13.960 1.00 94.31 246 GLY A N 1
ATOM 1855 C CA . GLY A 1 246 ? -12.903 -12.479 13.642 1.00 94.31 246 GLY A CA 1
ATOM 1856 C C . GLY A 1 246 ? -12.279 -13.453 14.640 1.00 94.31 246 GLY A C 1
ATOM 1857 O O . GLY A 1 246 ? -11.244 -14.041 14.337 1.00 94.31 246 GLY A O 1
ATOM 1858 N N . PHE A 1 247 ? -12.885 -13.627 15.818 1.00 97.31 247 PHE A N 1
ATOM 1859 C CA . PHE A 1 247 ? -12.270 -14.384 16.908 1.00 97.31 247 PHE A CA 1
ATOM 1860 C C . PHE A 1 247 ? -12.005 -15.844 16.513 1.00 97.31 247 PHE A C 1
ATOM 1862 O O . PHE A 1 247 ? -12.937 -16.565 16.147 1.00 97.31 247 PHE A O 1
ATOM 1869 N N . GLU A 1 248 ? -10.743 -16.273 16.595 1.00 96.69 248 GLU A N 1
ATOM 1870 C CA . GLU A 1 248 ? -10.268 -17.617 16.222 1.00 96.69 248 GLU A CA 1
ATOM 1871 C C . GLU A 1 248 ? -10.559 -17.988 14.747 1.00 96.69 248 GLU A C 1
ATOM 1873 O O . GLU A 1 248 ? -10.564 -19.162 14.368 1.00 96.69 248 GLU A O 1
ATOM 1878 N N . ALA A 1 249 ? -10.801 -16.993 13.882 1.00 94.81 249 ALA A N 1
ATOM 1879 C CA . ALA A 1 249 ? -11.055 -17.202 12.453 1.00 94.81 249 ALA A CA 1
ATOM 1880 C C . ALA A 1 249 ? -9.762 -17.343 11.623 1.00 94.81 249 ALA A C 1
ATOM 1882 O O . ALA A 1 249 ? -9.811 -17.773 10.467 1.00 94.81 249 ALA A O 1
ATOM 1883 N N . GLY A 1 250 ? -8.609 -17.002 12.208 1.00 92.88 250 GLY A N 1
ATOM 1884 C CA . GLY A 1 250 ? -7.332 -16.879 11.506 1.00 92.88 250 GLY A CA 1
ATOM 1885 C C . GLY A 1 250 ? -7.257 -15.623 10.623 1.00 92.88 250 GLY A C 1
ATOM 1886 O O . GLY A 1 250 ? -8.184 -14.811 10.629 1.00 92.88 250 GLY A O 1
ATOM 1887 N N . PRO A 1 251 ? -6.169 -15.444 9.848 1.00 92.00 251 PRO A N 1
ATOM 1888 C CA . PRO A 1 251 ? -5.921 -14.204 9.113 1.00 92.00 251 PRO A CA 1
ATOM 1889 C C . PRO A 1 251 ? -7.037 -13.857 8.126 1.00 92.00 251 PRO A C 1
ATOM 1891 O O . PRO A 1 251 ? -7.550 -14.732 7.418 1.00 92.00 251 PRO A O 1
ATOM 1894 N N . ARG A 1 252 ? -7.391 -12.570 8.030 1.00 86.25 252 ARG A N 1
ATOM 1895 C CA . ARG A 1 252 ? -8.427 -12.107 7.097 1.00 86.25 252 ARG A CA 1
ATOM 1896 C C . ARG A 1 252 ? -7.966 -12.340 5.656 1.00 86.25 252 ARG A C 1
ATOM 1898 O O . ARG A 1 252 ? -6.949 -11.814 5.205 1.00 86.25 252 ARG A O 1
ATOM 1905 N N . ALA A 1 253 ? -8.722 -13.142 4.908 1.00 76.69 253 ALA A N 1
ATOM 1906 C CA . ALA A 1 253 ? -8.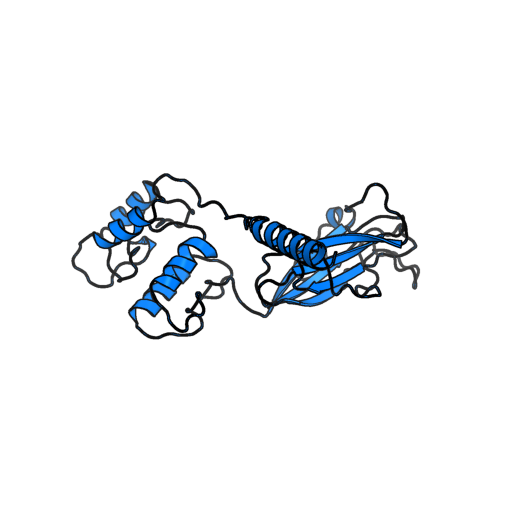406 -13.416 3.511 1.00 76.69 253 ALA A CA 1
ATOM 1907 C C . ALA A 1 253 ? -8.503 -12.131 2.674 1.00 76.69 253 ALA A C 1
ATOM 1909 O O . ALA A 1 253 ? -9.485 -11.392 2.760 1.00 76.69 253 ALA A O 1
ATOM 1910 N N . ALA A 1 254 ? -7.517 -11.887 1.807 1.00 58.72 254 ALA A N 1
ATOM 1911 C CA . ALA A 1 254 ? -7.638 -10.845 0.797 1.00 58.72 254 ALA A CA 1
ATOM 1912 C C . ALA A 1 254 ? -8.805 -11.202 -0.137 1.00 58.72 254 ALA A C 1
ATOM 1914 O O . ALA A 1 254 ? -8.738 -12.190 -0.869 1.00 58.72 254 ALA A O 1
ATOM 1915 N N . VAL A 1 255 ? -9.879 -10.411 -0.111 1.00 47.62 255 VAL A N 1
ATOM 1916 C CA . VAL A 1 255 ? -10.984 -10.543 -1.064 1.00 47.62 255 VAL A CA 1
ATOM 1917 C C . VAL A 1 255 ? -10.438 -10.327 -2.475 1.00 47.62 255 VAL A C 1
ATOM 1919 O O . VAL A 1 255 ? -10.125 -9.209 -2.877 1.00 47.62 255 VAL A O 1
ATOM 1922 N N . SER A 1 256 ? -10.293 -11.409 -3.244 1.00 36.41 256 SER A N 1
ATOM 1923 C CA . SER A 1 256 ? -10.094 -11.299 -4.686 1.00 36.41 256 SER A CA 1
ATOM 1924 C C . SER A 1 256 ? -11.352 -10.665 -5.265 1.00 36.41 256 SER A C 1
ATOM 1926 O O . SER A 1 256 ? -12.440 -11.208 -5.055 1.00 36.41 256 SER A O 1
ATOM 1928 N N . ALA A 1 257 ? -11.219 -9.544 -5.976 1.00 40.62 257 ALA A N 1
ATOM 1929 C CA . ALA A 1 257 ? -12.330 -8.917 -6.680 1.00 40.62 257 ALA A CA 1
ATOM 1930 C C . ALA A 1 257 ? -13.090 -9.983 -7.487 1.00 40.62 257 ALA A C 1
ATOM 1932 O O . ALA A 1 257 ? -12.548 -10.592 -8.412 1.00 40.62 257 ALA A O 1
ATOM 1933 N N . VAL A 1 258 ? -14.330 -10.259 -7.084 1.00 36.62 258 VAL A N 1
ATOM 1934 C CA . VAL A 1 258 ? -15.208 -11.191 -7.788 1.00 36.62 258 VAL A CA 1
ATOM 1935 C C . VAL A 1 258 ? -15.606 -10.503 -9.094 1.00 36.62 258 VAL A C 1
ATOM 1937 O O . VAL A 1 258 ? -16.160 -9.405 -9.027 1.00 36.62 258 VAL A O 1
ATOM 1940 N N . PRO A 1 259 ? -15.345 -11.091 -10.277 1.00 45.22 259 PRO A N 1
ATOM 1941 C CA . PRO A 1 259 ? -15.814 -10.517 -11.531 1.00 45.22 259 PRO A CA 1
ATOM 1942 C C . PRO A 1 259 ? -17.328 -10.327 -11.457 1.00 45.22 259 PRO A C 1
ATOM 1944 O O . PRO A 1 259 ? -18.043 -11.274 -11.113 1.00 45.22 259 PRO A O 1
ATOM 1947 N N . GLU A 1 260 ? -17.812 -9.115 -11.743 1.00 57.41 260 GLU A N 1
ATOM 1948 C CA . GLU A 1 260 ? -19.244 -8.826 -11.693 1.00 57.41 260 GLU A CA 1
ATOM 1949 C C . GLU A 1 260 ? -20.022 -9.887 -12.490 1.00 57.41 260 GLU A C 1
ATOM 1951 O O . GLU A 1 260 ? -19.616 -10.262 -13.599 1.00 57.41 260 GLU A O 1
ATOM 1956 N N . PRO A 1 261 ? -21.127 -10.418 -11.938 1.00 54.56 261 PRO A N 1
ATOM 1957 C CA . PRO A 1 261 ? -21.823 -11.533 -12.548 1.00 54.56 261 PRO A CA 1
ATOM 1958 C C . PRO A 1 261 ? -22.278 -11.138 -13.952 1.00 54.56 261 PRO A C 1
ATOM 1960 O O . PRO A 1 261 ? -22.819 -10.049 -14.160 1.00 54.56 261 PRO A O 1
ATOM 1963 N N . SER A 1 262 ? -22.124 -12.062 -14.905 1.00 76.50 262 SER A N 1
ATOM 1964 C CA . SER A 1 262 ? -22.442 -11.938 -16.339 1.00 76.50 262 SER A CA 1
ATOM 1965 C C . SER A 1 262 ? -23.897 -11.526 -16.659 1.00 76.50 262 SER A C 1
ATOM 1967 O O . SER A 1 262 ? -24.310 -11.525 -17.817 1.00 76.50 262 SER A O 1
ATOM 1969 N N . SER A 1 263 ? -24.689 -11.164 -15.652 1.00 71.75 263 SER A N 1
ATOM 1970 C CA . SER A 1 263 ? -26.015 -10.550 -15.687 1.00 71.75 263 SER A CA 1
ATOM 1971 C C . SER A 1 263 ? -26.088 -9.340 -16.617 1.00 71.75 263 SER A C 1
ATOM 1973 O O . SER A 1 263 ? -27.030 -9.256 -17.399 1.00 71.75 263 SER A O 1
ATOM 1975 N N . LEU A 1 264 ? -25.103 -8.431 -16.593 1.00 68.44 264 LEU A N 1
ATOM 1976 C CA . LEU A 1 264 ? -25.093 -7.258 -17.482 1.00 68.44 264 LEU A CA 1
ATOM 1977 C C . LEU A 1 264 ? -24.860 -7.659 -18.948 1.00 68.44 264 LEU A C 1
ATOM 1979 O O . LEU A 1 264 ? -25.560 -7.179 -19.841 1.00 68.44 264 LEU A O 1
ATOM 1983 N N . ALA A 1 265 ? -23.964 -8.620 -19.194 1.00 70.38 265 ALA A N 1
ATOM 1984 C CA . ALA A 1 265 ? -23.729 -9.182 -20.524 1.00 70.38 265 ALA A CA 1
ATOM 1985 C C . ALA A 1 265 ? -24.957 -9.949 -21.056 1.00 70.38 265 ALA A C 1
ATOM 1987 O O . ALA A 1 265 ? -25.341 -9.799 -22.220 1.00 70.38 265 ALA A O 1
ATOM 1988 N N . MET A 1 266 ? -25.634 -10.720 -20.201 1.00 77.06 266 MET A N 1
ATOM 1989 C CA . MET A 1 266 ? -26.881 -11.422 -20.525 1.00 77.06 266 MET A CA 1
ATOM 1990 C C . MET A 1 266 ? -28.031 -10.445 -20.797 1.00 77.06 266 MET A C 1
ATOM 1992 O O . MET A 1 266 ? -28.791 -10.643 -21.746 1.00 77.06 266 MET A O 1
ATOM 1996 N N . LEU A 1 267 ? -28.135 -9.359 -20.026 1.00 81.25 267 LEU A N 1
ATOM 1997 C CA . LEU A 1 267 ? -29.146 -8.323 -20.226 1.00 81.25 267 LEU A CA 1
ATOM 1998 C C . LEU A 1 267 ? -28.917 -7.572 -21.547 1.00 81.25 267 LEU A C 1
ATOM 2000 O O . LEU A 1 267 ? -29.860 -7.404 -22.322 1.00 81.25 267 LEU A O 1
ATOM 2004 N N . ALA A 1 268 ? -27.672 -7.200 -21.858 1.00 78.50 268 ALA A N 1
ATOM 2005 C CA . ALA A 1 268 ? -27.314 -6.552 -23.121 1.00 78.50 268 ALA A CA 1
ATOM 2006 C C . ALA A 1 268 ? -27.587 -7.463 -24.331 1.00 78.50 268 ALA A C 1
ATOM 2008 O O . ALA A 1 268 ? -28.181 -7.035 -25.327 1.00 78.50 268 ALA A O 1
ATOM 2009 N N . THR A 1 269 ? -27.248 -8.750 -24.220 1.00 80.75 269 THR A N 1
ATOM 2010 C CA . THR A 1 269 ? -27.515 -9.744 -25.270 1.00 80.75 269 THR A CA 1
ATOM 2011 C C . THR A 1 269 ? -29.022 -9.977 -25.442 1.00 80.75 269 THR A C 1
ATOM 2013 O O . THR A 1 269 ? -29.526 -10.026 -26.568 1.00 80.75 269 THR A O 1
ATOM 2016 N N . GLY A 1 270 ? -29.777 -10.032 -24.341 1.00 82.81 270 GLY A N 1
ATOM 2017 C CA . GLY A 1 270 ? -31.237 -10.124 -24.347 1.00 82.81 270 GLY A CA 1
ATOM 2018 C C . GLY A 1 270 ? -31.909 -8.921 -25.016 1.00 82.81 270 GLY A C 1
ATOM 2019 O O . GLY A 1 270 ? -32.798 -9.097 -25.854 1.00 82.81 270 GLY A O 1
ATOM 2020 N N . MET A 1 271 ? -31.452 -7.697 -24.727 1.00 8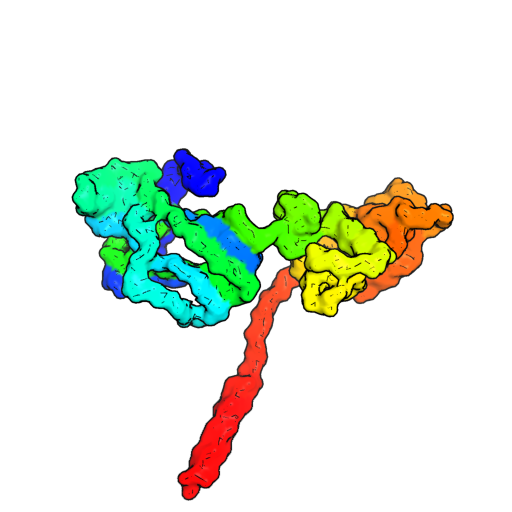5.50 271 MET A N 1
ATOM 2021 C CA . MET A 1 271 ? -31.970 -6.485 -25.372 1.00 85.50 271 MET A CA 1
ATOM 2022 C C . MET A 1 271 ? -31.676 -6.459 -26.879 1.00 85.50 271 MET A C 1
ATOM 2024 O O . MET A 1 271 ? -32.562 -6.126 -27.670 1.00 85.50 271 MET A O 1
ATOM 2028 N N . LEU A 1 272 ? -30.480 -6.881 -27.304 1.00 84.62 272 LEU A N 1
ATOM 2029 C CA . LEU A 1 272 ? -30.117 -6.978 -28.724 1.00 84.62 272 LEU A CA 1
ATOM 2030 C C . LEU A 1 272 ? -31.011 -7.966 -29.489 1.00 84.62 272 LEU A C 1
ATOM 2032 O O . LEU A 1 272 ? -31.464 -7.666 -30.599 1.00 84.62 272 LEU A O 1
ATOM 2036 N N . LEU A 1 273 ? -31.327 -9.118 -28.891 1.00 85.38 273 LEU A N 1
ATOM 2037 C CA . LEU A 1 273 ? -32.231 -10.108 -29.485 1.00 85.38 273 LEU A CA 1
ATOM 2038 C C . LEU A 1 273 ? -33.675 -9.592 -29.587 1.00 85.38 273 LEU A C 1
ATOM 2040 O O . LEU A 1 273 ? -34.338 -9.820 -30.604 1.00 85.38 273 LEU A O 1
ATOM 2044 N N . LEU A 1 274 ? -34.153 -8.840 -28.590 1.00 84.62 274 LEU A N 1
ATOM 2045 C CA . LEU A 1 274 ? -35.481 -8.215 -28.608 1.00 84.62 274 LEU A CA 1
ATOM 2046 C C . LEU A 1 274 ? -35.602 -7.123 -29.681 1.00 84.62 274 LEU A C 1
ATOM 2048 O O . LEU A 1 274 ? -36.605 -7.069 -30.398 1.00 84.62 274 LEU A O 1
ATOM 2052 N N . VAL A 1 275 ? -34.570 -6.293 -29.856 1.00 82.88 275 VAL A N 1
ATOM 2053 C CA . VAL A 1 275 ? -34.529 -5.275 -30.921 1.00 82.88 275 VAL A CA 1
ATOM 2054 C C . VAL A 1 275 ? -34.500 -5.929 -32.303 1.00 82.88 275 VAL A C 1
ATOM 2056 O O . VAL A 1 275 ? -35.211 -5.493 -33.210 1.00 82.88 275 VAL A O 1
ATOM 2059 N N . ARG A 1 276 ? -33.739 -7.017 -32.471 1.00 78.00 276 ARG A N 1
ATOM 2060 C CA . ARG A 1 276 ? -33.654 -7.747 -33.745 1.00 78.00 276 ARG A CA 1
ATOM 2061 C C . ARG A 1 276 ? -34.966 -8.448 -34.106 1.00 78.00 276 ARG A C 1
ATOM 2063 O O . ARG A 1 276 ? -35.306 -8.519 -35.284 1.00 78.00 276 ARG A O 1
ATOM 2070 N N . ARG A 1 277 ? -35.725 -8.910 -33.106 1.00 75.31 277 ARG A N 1
ATOM 2071 C CA . ARG A 1 277 ? -37.054 -9.513 -33.289 1.00 75.31 277 ARG A CA 1
ATOM 2072 C C . ARG A 1 277 ? -38.148 -8.486 -33.595 1.00 75.31 277 ARG A C 1
ATOM 2074 O O . ARG A 1 277 ? -39.114 -8.840 -34.250 1.00 75.31 277 ARG A O 1
ATOM 2081 N N . ARG A 1 278 ? -37.992 -7.227 -33.169 1.00 71.94 278 ARG A N 1
ATOM 2082 C CA . ARG A 1 278 ? -38.911 -6.125 -33.521 1.00 71.94 278 ARG A CA 1
ATOM 2083 C C . ARG A 1 278 ? -38.707 -5.558 -34.929 1.00 71.94 278 ARG A C 1
ATOM 2085 O O . ARG A 1 278 ? -39.579 -4.848 -35.413 1.00 71.94 278 ARG A O 1
ATOM 2092 N N . ARG A 1 279 ? -37.556 -5.816 -35.560 1.00 67.12 279 ARG A N 1
ATOM 2093 C CA . ARG A 1 279 ? -37.205 -5.314 -36.904 1.00 67.12 279 ARG A CA 1
ATOM 2094 C C . ARG A 1 279 ? -37.451 -6.325 -38.039 1.00 67.12 279 ARG A C 1
ATOM 2096 O O . ARG A 1 279 ? -37.109 -6.022 -39.177 1.00 67.12 279 ARG A O 1
ATOM 2103 N N . ARG A 1 280 ? -37.992 -7.507 -37.737 1.00 53.78 280 ARG A N 1
ATOM 2104 C CA . ARG A 1 280 ? -38.485 -8.495 -38.711 1.00 53.78 280 ARG A CA 1
ATOM 2105 C C . ARG A 1 280 ? -40.001 -8.546 -38.638 1.00 53.78 280 ARG A C 1
ATOM 2107 O O . ARG A 1 280 ? -40.604 -8.765 -39.705 1.00 53.78 280 ARG A O 1
#

Radius of gyration: 25.79 Å; chains: 1; bounding box: 69×38×74 Å